Protein AF-A0A9D9DCT9-F1 (afdb_monomer_lite)

Organism: NCBI:txid2840788

Secondary structure (DSSP, 8-state):
---HHHHHHHHHHHHHTGGG-EEETTEEEETTEEEE--TTS--EEEETTEEPP--HHHHHHHHHHHHHHHHHHHHHHHHHHHHHHHHHHHHHHHTGGG--HHHHHHHHHHHHHHHHHHH-S-EEEE--HHHHHHHHHH-SSEEEEEETTEEEEEETTEEEEEE--SSS--EEEEE-SS-EEEEETTT-HHHHHHHHHHHHHHIIIIIHHHHHHHHHHHHTT-

pLDDT: mean 79.5, std 11.42, range [45.44, 94.81]

Radius of gyration: 26.87 Å; chains: 1; bounding box: 60×47×74 Å

Foldseek 3Di:
DDDPVVLLVVLVVLLVVLLVWDDDDQWIDGDQWIWHDDPPDDIWIDGVNHTDDDDPSSVVSVVSSVVSNVVSVVVVVVVVVVVVVVVCVLCVVPVCVPDDPLRSLLSVLLVLLVVLVVVAPDEAEDADPVVLVVDQQPDQHWYWYDDDPKIWIGGRQWIWIWDDDPPDWTWIWTDDPPDIHIGTCVVCVPSRVSSVVSVVVCCVPPVVVVVVVVVVVVVVVD

Sequence (222 aa):
MSNVADILQAIRYGYRDAANAIVRNDKIYINDLVITRKYGLPMELSFFDQPVKMTDDISAATDRLISRVDKIYASRMRTRARIQKFSDKITKNHHTDNMTDDEFTATMVLTRISDTLHSAKKVLLVHDVYLARTLRTTTNQVVILHVSDMYQIFVGNMMLGHIPNPESESGFVISGQHRRVVIKRDNNPNLFNRAQNLFCKIYTRHIIPEQNRVRNLIQNTR

Structure (mmCIF, N/CA/C/O backbone):
data_AF-A0A9D9DCT9-F1
#
_entry.id   AF-A0A9D9DCT9-F1
#
loop_
_atom_site.group_PDB
_atom_site.id
_atom_site.type_symbol
_atom_site.label_atom_id
_atom_site.label_alt_id
_atom_site.label_comp_id
_atom_site.label_asym_id
_atom_site.label_entity_id
_atom_site.label_seq_id
_atom_site.pdbx_PDB_ins_code
_atom_site.Cartn_x
_atom_site.Cartn_y
_atom_site.Cartn_z
_atom_site.occupancy
_atom_site.B_iso_or_equiv
_atom_site.auth_seq_id
_atom_site.auth_comp_id
_atom_site.auth_asym_id
_atom_site.auth_atom_id
_atom_site.pdbx_PDB_model_num
ATOM 1 N N . MET A 1 1 ? 35.653 -6.662 -33.667 1.00 53.19 1 MET A N 1
ATOM 2 C CA . MET A 1 1 ? 34.260 -7.013 -34.011 1.00 53.19 1 MET A CA 1
ATOM 3 C C . MET A 1 1 ? 33.802 -8.065 -33.020 1.00 53.19 1 MET A C 1
ATOM 5 O O . MET A 1 1 ? 34.445 -9.104 -32.952 1.00 53.19 1 MET A O 1
ATOM 9 N N . SER A 1 2 ? 32.777 -7.778 -32.219 1.00 65.25 2 SER A N 1
ATOM 10 C CA . SER A 1 2 ? 32.229 -8.724 -31.234 1.00 65.25 2 SER A CA 1
ATOM 11 C C . SER A 1 2 ? 31.500 -9.876 -31.935 1.00 65.25 2 SER A C 1
ATOM 13 O O . SER A 1 2 ? 30.836 -9.652 -32.950 1.00 65.25 2 SER A O 1
ATOM 15 N N . ASN A 1 3 ? 31.630 -11.103 -31.426 1.00 85.50 3 ASN A N 1
ATOM 16 C CA . ASN A 1 3 ? 30.998 -12.282 -32.019 1.00 85.50 3 ASN A CA 1
ATOM 17 C C . ASN A 1 3 ? 29.470 -12.232 -31.817 1.00 85.50 3 ASN A C 1
ATOM 19 O O . ASN A 1 3 ? 28.984 -11.810 -30.767 1.00 85.50 3 ASN A O 1
ATOM 23 N N . VAL A 1 4 ? 28.696 -12.697 -32.804 1.00 86.31 4 VAL A N 1
ATOM 24 C CA . VAL A 1 4 ? 27.225 -12.803 -32.725 1.00 86.31 4 VAL A CA 1
ATOM 25 C C . VAL A 1 4 ? 26.798 -13.627 -31.505 1.00 86.31 4 VAL A C 1
ATOM 27 O O . VAL A 1 4 ? 25.817 -13.286 -30.845 1.00 86.31 4 VAL A O 1
ATOM 30 N N . ALA A 1 5 ? 27.556 -14.674 -31.163 1.00 88.75 5 ALA A N 1
ATOM 31 C CA . ALA A 1 5 ? 27.306 -15.489 -29.976 1.00 88.75 5 ALA A CA 1
ATOM 32 C C . ALA A 1 5 ? 27.400 -14.676 -28.671 1.00 88.75 5 ALA A C 1
ATOM 34 O O . ALA A 1 5 ? 26.513 -14.790 -27.823 1.00 88.75 5 ALA A O 1
ATOM 35 N N . ASP A 1 6 ? 28.411 -13.811 -28.547 1.00 89.06 6 ASP A N 1
ATOM 36 C CA . ASP A 1 6 ? 28.633 -12.974 -27.361 1.00 89.06 6 ASP A CA 1
ATOM 37 C C . ASP A 1 6 ? 27.506 -11.950 -27.199 1.00 89.06 6 ASP A C 1
ATOM 39 O O . ASP A 1 6 ? 26.982 -11.752 -26.105 1.00 89.06 6 ASP A O 1
ATOM 43 N N . ILE A 1 7 ? 27.065 -11.353 -28.310 1.00 90.88 7 ILE A N 1
ATOM 44 C CA . ILE A 1 7 ? 25.950 -10.399 -28.332 1.00 90.88 7 ILE A CA 1
ATOM 45 C C . ILE A 1 7 ? 24.645 -11.090 -27.919 1.00 90.88 7 ILE A C 1
ATOM 47 O O . ILE A 1 7 ? 23.910 -10.586 -27.070 1.00 90.88 7 ILE A O 1
ATOM 51 N N . LEU A 1 8 ? 24.345 -12.267 -28.477 1.00 92.56 8 LEU A N 1
ATOM 52 C CA . LEU A 1 8 ? 23.152 -13.032 -28.101 1.00 92.56 8 LEU A CA 1
ATOM 53 C C . LEU A 1 8 ? 23.199 -13.470 -26.633 1.00 92.56 8 LEU A C 1
ATOM 55 O O . LEU A 1 8 ? 22.166 -13.481 -25.957 1.00 92.56 8 LEU A O 1
ATOM 59 N N . GLN A 1 9 ? 24.380 -13.810 -26.118 1.00 92.50 9 GLN A N 1
ATOM 60 C CA . GLN A 1 9 ? 24.575 -14.115 -24.707 1.00 92.50 9 GLN A CA 1
ATOM 61 C C . GLN A 1 9 ? 24.355 -12.876 -23.828 1.00 92.50 9 GLN A C 1
ATOM 63 O O . GLN A 1 9 ? 23.627 -12.968 -22.837 1.00 92.50 9 GLN A O 1
ATOM 68 N N . ALA A 1 10 ? 24.879 -11.712 -24.214 1.00 90.00 10 ALA A N 1
ATOM 69 C CA . ALA A 1 10 ? 24.638 -10.448 -23.523 1.00 90.00 10 ALA A CA 1
ATOM 70 C C . ALA A 1 10 ? 23.142 -10.091 -23.495 1.00 90.00 10 ALA A C 1
ATOM 72 O O . ALA A 1 10 ? 22.611 -9.759 -22.437 1.00 90.00 10 ALA A O 1
ATOM 73 N N . ILE A 1 11 ? 22.421 -10.260 -24.612 1.00 91.81 11 ILE A N 1
ATOM 74 C CA . ILE A 1 11 ? 20.962 -10.052 -24.674 1.00 91.81 11 ILE A CA 1
ATOM 75 C C . ILE A 1 11 ? 20.228 -11.024 -23.743 1.00 91.81 11 ILE A C 1
ATOM 77 O O . ILE A 1 11 ? 19.285 -10.631 -23.055 1.00 91.81 11 ILE A O 1
ATOM 81 N N . ARG A 1 12 ? 20.658 -12.291 -23.667 1.00 92.00 12 ARG A N 1
ATOM 82 C CA . ARG A 1 12 ? 20.082 -13.274 -22.731 1.00 92.00 12 ARG A CA 1
ATOM 83 C C . ARG A 1 12 ? 20.314 -12.886 -21.272 1.00 92.00 12 ARG A C 1
ATOM 85 O O . ARG A 1 12 ? 19.397 -13.052 -20.466 1.00 92.00 12 ARG A O 1
ATOM 92 N N . TYR A 1 13 ? 21.494 -12.373 -20.928 1.00 90.19 13 TYR A N 1
ATOM 93 C CA . TYR A 1 13 ? 21.759 -11.850 -19.587 1.00 90.19 13 TYR A CA 1
ATOM 94 C C . TYR A 1 13 ? 20.907 -10.615 -19.295 1.00 90.19 13 TYR A C 1
ATOM 96 O O . TYR A 1 13 ? 20.189 -10.606 -18.297 1.00 90.19 13 TYR A O 1
ATOM 104 N N . GLY A 1 14 ? 20.849 -9.656 -20.222 1.00 88.00 14 GLY A N 1
ATOM 105 C CA . GLY A 1 14 ? 19.937 -8.517 -20.127 1.00 88.00 14 GLY A CA 1
ATOM 106 C C . GLY A 1 14 ? 18.477 -8.951 -19.951 1.00 88.00 14 GLY A C 1
ATOM 107 O O . GLY A 1 14 ? 17.742 -8.398 -19.146 1.00 88.00 14 GLY A O 1
ATOM 108 N N . TYR A 1 15 ? 18.026 -10.020 -20.607 1.00 90.50 15 TYR A N 1
ATOM 109 C CA . TYR A 1 15 ? 16.661 -10.523 -20.422 1.00 90.50 15 TYR A CA 1
ATOM 110 C C . TYR A 1 15 ? 16.381 -10.986 -18.984 1.00 90.50 15 TYR A C 1
ATOM 112 O O . TYR A 1 15 ? 15.284 -10.759 -18.458 1.00 90.50 15 TYR A O 1
ATOM 120 N N . ARG A 1 16 ? 17.364 -11.612 -18.329 1.00 87.12 16 ARG A N 1
ATOM 121 C CA . ARG A 1 16 ? 17.268 -12.004 -16.914 1.00 87.12 16 ARG A CA 1
ATOM 122 C C . ARG A 1 16 ? 17.263 -10.774 -16.006 1.00 87.12 16 ARG A C 1
ATOM 124 O O . ARG A 1 16 ? 16.410 -10.693 -15.123 1.00 87.12 16 ARG A O 1
ATOM 131 N N . ASP A 1 17 ? 18.094 -9.788 -16.325 1.00 86.69 17 ASP A N 1
ATOM 132 C CA . ASP A 1 17 ? 18.263 -8.551 -15.557 1.00 86.69 17 ASP A CA 1
ATOM 133 C C . ASP A 1 17 ? 17.327 -7.416 -15.986 1.00 86.69 17 ASP A C 1
ATOM 135 O O . ASP A 1 17 ? 17.496 -6.277 -15.561 1.00 86.69 17 ASP A O 1
ATOM 139 N N . ALA A 1 18 ? 16.293 -7.698 -16.786 1.00 86.44 18 ALA A N 1
ATOM 140 C CA . ALA A 1 18 ? 15.371 -6.691 -17.325 1.00 86.44 18 ALA A CA 1
ATOM 141 C C . ALA A 1 18 ? 14.701 -5.823 -16.242 1.00 86.44 18 ALA A C 1
ATOM 143 O O . ALA A 1 18 ? 14.239 -4.717 -16.518 1.00 86.44 18 ALA A O 1
ATOM 144 N N . ALA A 1 19 ? 14.659 -6.304 -14.996 1.00 76.38 19 ALA A N 1
ATOM 145 C CA . ALA A 1 19 ?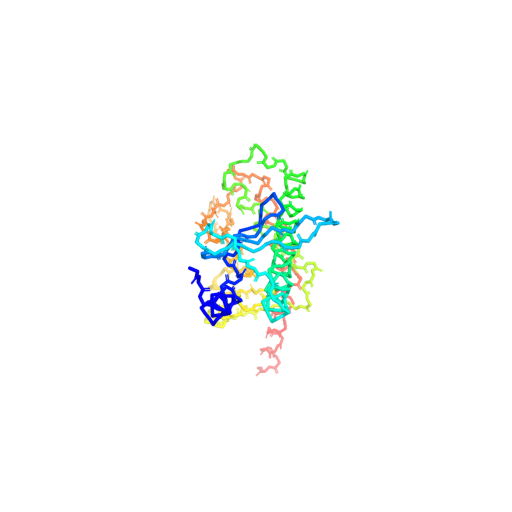 14.226 -5.516 -13.852 1.00 76.38 19 ALA A CA 1
ATOM 146 C C . ALA A 1 19 ? 15.167 -4.335 -13.550 1.00 76.38 19 ALA A C 1
ATOM 148 O O . ALA A 1 19 ? 14.705 -3.293 -13.106 1.00 76.38 19 ALA A O 1
ATOM 149 N N . ASN A 1 20 ? 16.460 -4.433 -13.814 1.00 81.81 20 ASN A N 1
ATOM 150 C CA . ASN A 1 20 ? 17.425 -3.367 -13.543 1.00 81.81 20 ASN A CA 1
ATOM 151 C C . ASN A 1 20 ? 17.590 -2.397 -14.721 1.00 81.81 20 ASN A C 1
ATOM 153 O O . ASN A 1 20 ? 18.365 -1.451 -14.626 1.00 81.81 20 ASN A O 1
ATOM 157 N N . ALA A 1 21 ? 16.834 -2.595 -15.807 1.00 85.94 21 ALA A N 1
ATOM 158 C CA . ALA A 1 21 ? 16.866 -1.717 -16.967 1.00 85.94 21 ALA A CA 1
ATOM 159 C C . ALA A 1 21 ? 16.489 -0.272 -16.605 1.00 85.94 21 ALA A C 1
ATOM 161 O O . ALA A 1 21 ? 15.489 -0.021 -15.917 1.00 85.94 21 ALA A O 1
ATOM 162 N N . ILE A 1 22 ? 17.252 0.679 -17.140 1.00 85.50 22 ILE A N 1
ATOM 163 C CA . ILE A 1 22 ? 16.968 2.111 -17.061 1.00 85.50 22 ILE A CA 1
ATOM 164 C C . ILE A 1 22 ? 16.402 2.545 -18.413 1.00 85.50 22 ILE A C 1
ATOM 166 O O . ILE A 1 22 ? 17.063 2.412 -19.438 1.00 85.50 22 ILE A O 1
ATOM 170 N N . VAL A 1 23 ? 15.181 3.080 -18.418 1.00 85.81 23 VAL A N 1
ATOM 171 C CA . VAL A 1 23 ? 14.530 3.614 -19.625 1.00 85.81 23 VAL A CA 1
ATOM 172 C C . VAL A 1 23 ? 14.555 5.137 -19.562 1.00 85.81 23 VAL A C 1
ATOM 174 O O . VAL A 1 23 ? 13.984 5.725 -18.639 1.00 85.81 23 VAL A O 1
ATOM 177 N N . ARG A 1 24 ? 15.229 5.781 -20.519 1.00 85.50 24 ARG A N 1
ATOM 178 C CA . ARG A 1 24 ? 15.380 7.243 -20.576 1.00 85.50 24 ARG A CA 1
ATOM 179 C C 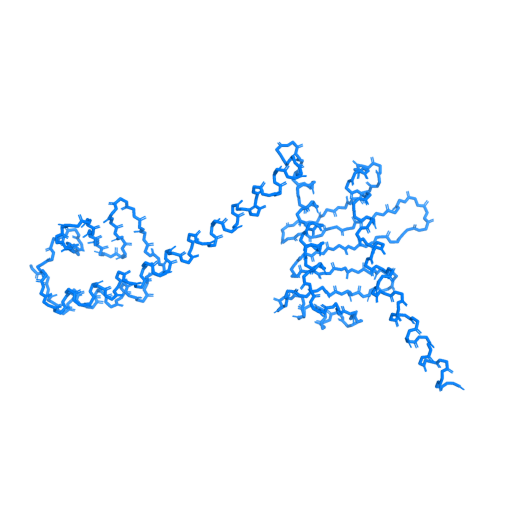. ARG A 1 24 ? 15.594 7.708 -22.014 1.00 85.50 24 ARG A C 1
ATOM 181 O O . ARG A 1 24 ? 16.445 7.157 -22.696 1.00 85.50 24 ARG A O 1
ATOM 188 N N . ASN A 1 25 ? 14.896 8.767 -22.432 1.00 85.38 25 ASN A N 1
ATOM 189 C CA . ASN A 1 25 ? 15.101 9.443 -23.723 1.00 85.38 25 ASN A CA 1
ATOM 190 C C . ASN A 1 25 ? 15.159 8.467 -24.919 1.00 85.38 25 ASN A C 1
ATOM 192 O O . ASN A 1 25 ? 16.143 8.455 -25.657 1.00 85.38 25 ASN A O 1
ATOM 196 N N . ASP A 1 26 ? 14.141 7.612 -25.057 1.00 86.25 26 ASP A N 1
ATOM 197 C CA . ASP A 1 26 ? 14.029 6.585 -26.112 1.00 86.25 26 ASP A CA 1
ATOM 198 C C . ASP A 1 26 ? 15.150 5.532 -26.129 1.00 86.25 26 ASP A C 1
ATOM 200 O O . ASP A 1 26 ? 15.349 4.821 -27.120 1.00 86.25 26 ASP A O 1
ATOM 204 N N . LYS A 1 27 ? 15.878 5.409 -25.015 1.00 91.25 27 LYS A N 1
ATOM 205 C CA . LYS A 1 27 ? 16.934 4.420 -24.818 1.00 91.25 27 LYS A CA 1
ATOM 206 C C . LYS A 1 27 ? 16.636 3.511 -23.637 1.00 91.25 27 LYS A C 1
ATOM 208 O O . LYS A 1 27 ? 16.116 3.947 -22.606 1.00 91.25 27 LYS A O 1
ATOM 213 N N . ILE A 1 28 ? 17.009 2.249 -23.793 1.00 91.06 28 ILE A N 1
ATOM 214 C CA . ILE A 1 28 ? 17.018 1.240 -22.742 1.00 91.06 28 ILE A CA 1
ATOM 215 C C . ILE A 1 28 ? 18.472 0.902 -22.453 1.00 91.06 28 ILE A C 1
ATOM 217 O O . ILE A 1 28 ? 19.183 0.412 -23.326 1.00 91.06 28 ILE A O 1
ATOM 221 N N . TYR A 1 29 ? 18.891 1.154 -21.221 1.00 92.75 29 TYR A N 1
ATOM 222 C CA . TYR A 1 29 ? 20.207 0.800 -20.715 1.00 92.75 29 TYR A CA 1
ATOM 223 C C . TYR A 1 29 ? 20.069 -0.438 -19.846 1.00 92.75 29 TYR A C 1
ATOM 225 O O . TYR A 1 29 ? 19.279 -0.443 -18.893 1.00 92.75 29 TYR A O 1
ATOM 233 N N . ILE A 1 30 ? 20.815 -1.484 -20.175 1.00 90.56 30 ILE A N 1
ATOM 234 C CA . ILE A 1 30 ? 20.829 -2.710 -19.394 1.00 90.56 30 ILE A CA 1
ATOM 235 C C . ILE A 1 30 ? 22.177 -3.406 -19.495 1.00 90.56 30 ILE A C 1
ATOM 237 O O . ILE A 1 30 ? 22.557 -3.887 -20.559 1.00 90.56 30 ILE A O 1
ATOM 241 N N . ASN A 1 31 ? 22.871 -3.496 -18.361 1.00 88.56 31 ASN A N 1
ATOM 242 C CA . ASN A 1 31 ? 24.250 -3.974 -18.303 1.00 88.56 31 ASN A CA 1
ATOM 243 C C . ASN A 1 31 ? 25.087 -3.218 -19.357 1.00 88.56 31 ASN A C 1
ATOM 245 O O . ASN A 1 31 ? 25.023 -1.990 -19.412 1.00 88.56 31 ASN A O 1
ATOM 249 N N . ASP A 1 32 ? 25.784 -3.939 -20.232 1.00 88.75 32 ASP A N 1
ATOM 250 C CA . ASP A 1 32 ? 26.618 -3.365 -21.295 1.00 88.75 32 ASP A CA 1
ATOM 251 C C . ASP A 1 32 ? 25.846 -3.064 -22.594 1.00 88.75 32 ASP A C 1
ATOM 253 O O . ASP A 1 32 ? 26.452 -2.733 -23.616 1.00 88.75 32 ASP A O 1
ATOM 257 N N . LEU A 1 33 ? 24.516 -3.219 -22.588 1.00 92.00 33 LEU A N 1
ATOM 258 C CA . LEU A 1 33 ? 23.654 -2.988 -23.744 1.00 92.00 33 LEU A CA 1
ATOM 259 C C . LEU A 1 33 ? 22.979 -1.621 -23.665 1.00 92.00 33 LEU A C 1
ATOM 261 O O . LEU A 1 33 ? 22.374 -1.250 -22.654 1.00 92.00 33 LEU A O 1
ATOM 265 N N . VAL A 1 34 ? 22.989 -0.924 -24.797 1.00 94.81 34 VAL A N 1
ATOM 266 C CA . VAL A 1 34 ? 22.172 0.266 -25.025 1.00 94.81 34 VAL A CA 1
ATOM 267 C C . VAL A 1 34 ? 21.300 0.015 -26.241 1.00 94.81 34 VAL A C 1
ATOM 269 O O . VAL A 1 34 ? 21.800 -0.183 -27.343 1.00 94.81 34 VAL A O 1
ATOM 272 N N . ILE A 1 35 ? 19.987 0.024 -26.043 1.00 93.75 35 ILE A N 1
ATOM 273 C CA . ILE A 1 35 ? 19.012 -0.172 -27.113 1.00 93.75 35 ILE A CA 1
ATOM 274 C C . ILE A 1 35 ? 18.336 1.165 -27.371 1.00 93.75 35 ILE A C 1
ATOM 276 O O . ILE A 1 35 ? 17.682 1.702 -26.477 1.00 93.75 35 ILE A O 1
ATOM 280 N N . THR A 1 36 ? 18.472 1.701 -28.579 1.00 91.62 36 THR A N 1
ATOM 281 C CA . THR A 1 36 ? 17.771 2.918 -28.997 1.00 91.62 36 THR A CA 1
ATOM 282 C C . THR A 1 36 ? 16.554 2.527 -29.821 1.00 91.62 36 THR A C 1
ATOM 284 O O . THR A 1 36 ? 16.665 1.842 -30.838 1.00 91.62 36 THR A O 1
ATOM 287 N N . ARG A 1 37 ? 15.376 2.978 -29.384 1.00 78.75 37 ARG A N 1
ATOM 288 C CA . ARG A 1 37 ? 14.102 2.715 -30.053 1.00 78.75 37 ARG A CA 1
ATOM 289 C C . ARG A 1 37 ? 13.375 4.032 -30.269 1.00 78.75 37 ARG A C 1
ATOM 291 O O . ARG A 1 37 ? 12.581 4.458 -29.437 1.00 78.75 37 ARG A O 1
ATOM 298 N N . LYS A 1 38 ? 13.637 4.667 -31.408 1.00 77.06 38 LYS A N 1
ATOM 299 C CA . LYS A 1 38 ? 12.889 5.850 -31.837 1.00 77.06 38 LYS A CA 1
ATOM 300 C C . LYS A 1 38 ? 11.696 5.427 -32.683 1.00 77.06 38 LYS A C 1
ATOM 302 O O . LYS A 1 38 ? 11.816 4.581 -33.566 1.00 77.06 38 LYS A O 1
ATOM 307 N N . TYR A 1 39 ? 10.536 6.013 -32.408 1.00 73.12 39 TYR A N 1
ATOM 308 C CA . TYR A 1 39 ? 9.323 5.722 -33.166 1.00 73.12 39 TYR A CA 1
ATOM 309 C C . TYR A 1 39 ? 9.519 6.086 -34.646 1.00 73.12 39 TYR A C 1
ATOM 311 O O . TYR A 1 39 ? 9.939 7.198 -34.958 1.00 73.12 39 TYR A O 1
ATOM 319 N N . GLY A 1 40 ? 9.241 5.141 -35.549 1.00 70.44 40 GLY A N 1
ATOM 320 C CA . GLY A 1 40 ? 9.426 5.325 -36.993 1.00 70.44 40 GLY A CA 1
ATOM 321 C C . GLY A 1 40 ? 10.867 5.188 -37.501 1.00 70.44 40 GLY A C 1
ATOM 322 O O . GLY A 1 40 ? 11.090 5.382 -38.692 1.00 70.44 40 GLY A O 1
ATOM 323 N N . LEU A 1 41 ? 11.833 4.837 -36.644 1.00 78.88 41 LEU A N 1
ATOM 324 C CA . LEU A 1 41 ? 13.217 4.562 -37.041 1.00 78.88 41 LEU A CA 1
ATOM 325 C C . LEU A 1 41 ? 13.601 3.100 -36.763 1.00 78.88 41 LEU A C 1
ATOM 327 O O . LEU A 1 41 ? 13.004 2.467 -35.885 1.00 78.88 41 LEU A O 1
ATOM 331 N N . PRO A 1 42 ? 14.596 2.555 -37.490 1.00 80.69 42 PRO A N 1
ATOM 332 C CA . PRO A 1 42 ? 15.151 1.243 -37.193 1.00 80.69 42 PRO A CA 1
ATOM 333 C C . PRO A 1 42 ? 15.673 1.180 -35.757 1.00 80.69 42 PRO A C 1
ATOM 335 O O . PRO A 1 42 ? 16.219 2.148 -35.228 1.00 80.69 42 PRO A O 1
ATOM 338 N N . MET A 1 43 ? 15.500 0.022 -35.129 1.00 88.62 43 MET A N 1
ATOM 339 C CA . MET A 1 43 ? 16.077 -0.255 -33.822 1.00 88.62 43 MET A CA 1
ATOM 340 C C . MET A 1 43 ? 17.601 -0.322 -33.925 1.00 88.62 43 MET A C 1
ATOM 342 O O . MET A 1 43 ? 18.138 -1.005 -34.795 1.00 88.62 43 MET A O 1
ATOM 346 N N . GLU A 1 44 ? 18.284 0.335 -32.992 1.00 91.50 44 GLU A N 1
ATOM 347 C CA . GLU A 1 44 ? 19.740 0.296 -32.881 1.00 91.50 44 GLU A CA 1
ATOM 348 C C . GLU A 1 44 ? 20.136 -0.366 -31.562 1.00 91.50 44 GLU A C 1
ATOM 350 O O . GLU A 1 44 ? 19.565 -0.073 -30.507 1.00 91.50 44 GLU A O 1
ATOM 355 N N . LEU A 1 45 ? 21.133 -1.245 -31.622 1.00 93.12 45 LEU A N 1
ATOM 356 C CA . LEU A 1 45 ? 21.733 -1.888 -30.462 1.00 93.12 45 LEU A CA 1
ATOM 357 C C . LEU A 1 45 ? 23.213 -1.515 -30.396 1.00 93.12 45 LEU A C 1
ATOM 359 O O . LEU A 1 45 ? 23.926 -1.649 -31.388 1.00 93.12 45 LEU A O 1
ATOM 363 N N . SER A 1 46 ? 23.677 -1.125 -29.216 1.00 93.44 46 SER A N 1
ATOM 364 C CA . SER A 1 46 ? 25.097 -1.002 -28.899 1.00 93.44 46 SER A CA 1
ATOM 365 C C . SER A 1 46 ? 25.475 -1.965 -27.779 1.00 93.44 46 SER A C 1
ATOM 367 O O . SER A 1 46 ? 24.697 -2.168 -26.847 1.00 93.44 46 SER A O 1
ATOM 369 N N . PHE A 1 47 ? 26.675 -2.534 -27.865 1.00 92.25 47 PHE A N 1
ATOM 370 C CA . PHE A 1 47 ? 27.282 -3.389 -26.844 1.00 92.25 47 PHE A CA 1
ATOM 371 C C . PHE A 1 47 ? 28.674 -2.845 -26.517 1.00 92.25 47 PHE A C 1
ATOM 373 O O . PHE A 1 47 ? 29.487 -2.697 -27.429 1.00 92.25 47 PHE A O 1
ATOM 380 N N . PHE A 1 48 ? 28.929 -2.497 -25.250 1.00 88.56 48 PHE A N 1
ATOM 381 C CA . PHE A 1 48 ? 30.127 -1.741 -24.841 1.00 88.56 48 PHE A CA 1
ATOM 382 C C . PHE A 1 48 ? 30.354 -0.485 -25.701 1.00 88.56 48 PHE A C 1
ATOM 384 O O . PHE A 1 48 ? 31.432 -0.274 -26.254 1.00 88.56 48 PHE A O 1
ATOM 391 N N . ASP A 1 49 ? 29.292 0.305 -25.886 1.00 85.88 49 ASP A N 1
ATOM 392 C CA . ASP A 1 49 ? 29.262 1.525 -26.710 1.00 85.88 49 ASP A CA 1
ATOM 393 C C . ASP A 1 49 ? 29.600 1.340 -28.203 1.00 85.88 49 ASP A C 1
ATOM 395 O O . ASP A 1 49 ? 29.612 2.311 -28.961 1.00 85.88 49 ASP A O 1
ATOM 399 N N . GLN A 1 50 ? 29.790 0.103 -28.674 1.00 88.94 50 GLN A N 1
ATOM 400 C CA . GLN A 1 50 ? 29.994 -0.190 -30.090 1.00 88.94 50 GLN A CA 1
ATOM 401 C C . GLN A 1 50 ? 28.675 -0.574 -30.764 1.00 88.94 50 GLN A C 1
ATOM 403 O O . GLN A 1 50 ? 27.953 -1.424 -30.234 1.00 88.94 50 GLN A O 1
ATOM 408 N N . PRO A 1 51 ? 28.351 0.003 -31.937 1.00 91.25 51 PRO A N 1
ATOM 409 C CA . PRO A 1 51 ? 27.144 -0.356 -32.664 1.00 91.25 51 PRO A CA 1
ATOM 410 C C . PRO A 1 51 ? 27.207 -1.816 -33.118 1.00 91.25 51 PRO A C 1
ATOM 412 O O . PRO A 1 51 ? 28.208 -2.289 -33.662 1.00 91.25 51 PRO A O 1
ATOM 415 N N . VAL A 1 52 ? 26.107 -2.527 -32.914 1.00 91.75 52 VAL A N 1
ATOM 416 C CA . VAL A 1 52 ? 25.934 -3.918 -33.315 1.00 91.75 52 VAL A CA 1
ATOM 417 C C . VAL A 1 52 ? 25.197 -3.968 -34.647 1.00 91.75 52 VAL A C 1
ATOM 419 O O . VAL A 1 52 ? 24.142 -3.358 -34.822 1.00 91.75 52 VAL A O 1
ATOM 422 N N . LYS A 1 53 ? 25.723 -4.748 -35.596 1.00 90.25 53 LYS A N 1
ATOM 423 C CA . LYS A 1 53 ? 24.999 -5.050 -36.833 1.00 90.25 53 LYS A CA 1
ATOM 424 C C . LYS A 1 53 ? 23.797 -5.939 -36.508 1.00 90.25 53 LYS A C 1
ATOM 426 O O . LYS A 1 53 ? 23.963 -7.067 -36.047 1.00 90.25 53 LYS A O 1
ATOM 431 N N . MET A 1 54 ? 22.601 -5.435 -36.787 1.00 89.75 54 MET A N 1
ATOM 432 C CA . MET A 1 54 ? 21.349 -6.149 -36.549 1.00 89.75 54 MET A CA 1
ATOM 433 C C . MET A 1 54 ? 21.178 -7.279 -37.571 1.00 89.75 54 MET A C 1
ATOM 435 O O . MET A 1 54 ? 20.975 -7.031 -38.757 1.00 89.75 54 MET A O 1
ATOM 439 N N . THR A 1 55 ? 21.292 -8.524 -37.112 1.00 91.88 55 THR A N 1
ATOM 440 C CA . THR A 1 55 ? 20.847 -9.723 -37.842 1.00 91.88 55 THR A CA 1
ATOM 441 C C . THR A 1 55 ? 19.432 -10.101 -37.403 1.00 91.88 55 THR A C 1
ATOM 443 O O . THR A 1 55 ? 18.947 -9.587 -36.391 1.00 91.88 55 THR A O 1
ATOM 446 N N . ASP A 1 56 ? 18.770 -11.015 -38.114 1.00 90.44 56 ASP A N 1
ATOM 447 C CA . ASP A 1 56 ? 17.414 -11.465 -37.759 1.00 90.44 56 ASP A CA 1
ATOM 448 C C . ASP A 1 56 ? 17.354 -12.048 -36.337 1.00 90.44 56 ASP A C 1
ATOM 450 O O . ASP A 1 56 ? 16.475 -11.695 -35.547 1.00 90.44 56 ASP A O 1
ATOM 454 N N . ASP A 1 57 ? 18.349 -12.857 -35.959 1.00 91.00 57 ASP A N 1
ATOM 455 C CA . ASP A 1 57 ? 18.439 -13.458 -34.623 1.00 91.00 57 ASP A CA 1
ATOM 456 C C . ASP A 1 57 ? 18.629 -12.414 -33.518 1.00 91.00 57 ASP A C 1
ATOM 458 O O . ASP A 1 57 ? 17.967 -12.469 -32.475 1.00 91.00 57 ASP A O 1
ATOM 462 N N . ILE A 1 58 ? 19.526 -11.445 -33.742 1.00 91.12 58 ILE A N 1
ATOM 463 C CA . ILE A 1 58 ? 19.788 -10.355 -32.794 1.00 91.12 58 ILE A CA 1
ATOM 464 C C . ILE A 1 58 ? 18.541 -9.481 -32.664 1.00 91.12 58 ILE A C 1
ATOM 466 O O . ILE A 1 58 ? 18.157 -9.134 -31.546 1.00 91.12 58 ILE A O 1
ATOM 470 N N . SER A 1 59 ? 17.867 -9.182 -33.774 1.00 90.19 59 SER A N 1
ATOM 471 C CA . SER A 1 59 ? 16.634 -8.391 -33.792 1.00 90.19 59 SER A CA 1
ATOM 472 C C . SER A 1 59 ? 15.531 -9.081 -32.990 1.00 90.19 59 SER A C 1
ATOM 474 O O . SER A 1 59 ? 15.019 -8.508 -32.029 1.00 90.19 59 SER A O 1
ATOM 476 N N . ALA A 1 60 ? 15.258 -10.358 -33.270 1.00 91.12 60 ALA A N 1
ATOM 477 C CA . ALA A 1 60 ? 14.227 -11.128 -32.576 1.00 91.12 60 ALA A CA 1
ATOM 478 C C . ALA A 1 60 ? 14.524 -11.343 -31.078 1.00 91.12 60 ALA A C 1
ATOM 480 O O . ALA A 1 60 ? 13.606 -11.472 -30.258 1.00 91.12 60 ALA A O 1
ATOM 481 N N . ALA A 1 61 ? 15.798 -11.441 -30.690 1.00 91.94 61 ALA A N 1
ATOM 482 C CA . ALA A 1 61 ? 16.196 -11.511 -29.286 1.00 91.94 61 ALA A CA 1
ATOM 483 C C . ALA A 1 61 ? 16.037 -10.149 -28.583 1.00 91.94 61 ALA A C 1
ATOM 485 O O . ALA A 1 61 ? 15.527 -10.091 -27.460 1.00 91.94 61 ALA A O 1
ATOM 486 N N . THR A 1 62 ? 16.413 -9.063 -29.260 1.00 91.31 62 THR A N 1
ATOM 487 C CA . THR A 1 62 ? 16.310 -7.689 -28.749 1.00 91.31 62 THR A CA 1
ATOM 488 C C . THR A 1 62 ? 14.850 -7.270 -28.576 1.00 91.31 62 THR A C 1
ATOM 490 O O . THR A 1 62 ? 14.492 -6.755 -27.520 1.00 91.31 62 THR A O 1
ATOM 493 N N . ASP A 1 63 ? 13.964 -7.602 -29.518 1.00 91.44 63 ASP A N 1
ATOM 494 C CA . ASP A 1 63 ? 12.523 -7.335 -29.401 1.00 91.44 63 ASP A CA 1
ATOM 495 C C . ASP A 1 63 ? 11.897 -8.023 -28.182 1.00 91.44 63 ASP A C 1
ATOM 497 O O . ASP A 1 63 ? 11.091 -7.436 -27.450 1.00 91.44 63 ASP A O 1
ATOM 501 N N . ARG A 1 64 ? 12.296 -9.271 -27.907 1.00 91.44 64 ARG A N 1
ATOM 502 C CA . ARG A 1 64 ? 11.850 -10.002 -26.711 1.00 91.44 64 ARG A CA 1
ATOM 503 C C . ARG A 1 64 ? 12.322 -9.327 -25.425 1.00 91.44 64 ARG A C 1
ATOM 505 O O . ARG A 1 64 ? 11.551 -9.258 -24.462 1.00 91.44 64 ARG A O 1
ATOM 512 N N . LEU A 1 65 ? 13.558 -8.830 -25.406 1.00 92.50 65 LEU A N 1
ATOM 513 C CA . LEU A 1 65 ? 14.106 -8.055 -24.294 1.00 92.50 65 LEU A CA 1
ATOM 514 C C . LEU A 1 65 ? 13.328 -6.749 -24.088 1.00 92.50 65 LEU A C 1
ATOM 516 O O . LEU A 1 65 ? 12.840 -6.519 -22.980 1.00 92.50 65 LEU A O 1
ATOM 520 N N . ILE A 1 66 ? 13.119 -5.961 -25.145 1.00 91.06 66 ILE A N 1
ATOM 521 C CA . ILE A 1 66 ? 12.324 -4.723 -25.105 1.00 91.06 66 ILE A CA 1
ATOM 522 C C . ILE A 1 66 ? 10.927 -5.002 -24.556 1.00 91.06 66 ILE A C 1
ATOM 524 O O . ILE A 1 66 ? 10.506 -4.367 -23.595 1.00 91.06 66 ILE A O 1
ATOM 528 N N . SER A 1 67 ? 10.224 -6.002 -25.096 1.00 89.75 67 SER A N 1
ATOM 529 C CA . SER A 1 67 ? 8.866 -6.349 -24.660 1.00 89.75 67 SER A CA 1
ATOM 530 C C . SER A 1 67 ? 8.793 -6.657 -23.160 1.00 89.75 67 SER A C 1
ATOM 532 O O . SER A 1 67 ? 7.836 -6.284 -22.472 1.00 89.75 67 SER A O 1
ATOM 534 N N . ARG A 1 68 ? 9.812 -7.332 -22.616 1.00 90.62 68 ARG A N 1
ATOM 535 C CA . ARG A 1 68 ? 9.903 -7.614 -21.180 1.00 90.62 68 ARG A CA 1
ATOM 536 C C . ARG A 1 68 ? 10.171 -6.348 -20.369 1.00 90.62 68 ARG A C 1
ATOM 538 O O . ARG A 1 68 ? 9.489 -6.142 -19.363 1.00 90.62 68 ARG A O 1
ATOM 545 N N . VAL A 1 69 ? 11.123 -5.518 -20.795 1.00 87.25 69 VAL A N 1
ATOM 546 C CA . VAL A 1 69 ? 11.432 -4.237 -20.142 1.00 87.25 69 VAL A CA 1
ATOM 547 C C . VAL A 1 69 ? 10.197 -3.337 -20.127 1.00 87.25 69 VAL A C 1
ATOM 549 O O . VAL A 1 69 ? 9.833 -2.843 -19.062 1.00 87.25 69 VAL A O 1
ATOM 552 N N . ASP A 1 70 ? 9.478 -3.223 -21.244 1.00 85.31 70 ASP A N 1
ATOM 553 C CA . ASP A 1 70 ? 8.249 -2.434 -21.367 1.00 85.31 70 ASP A CA 1
ATOM 554 C C . ASP A 1 70 ? 7.169 -2.911 -20.386 1.00 85.31 70 ASP A C 1
ATOM 556 O O . ASP A 1 70 ? 6.544 -2.103 -19.696 1.00 85.31 70 ASP A O 1
ATOM 560 N N . LYS A 1 71 ? 6.965 -4.229 -20.249 1.00 83.44 71 LYS A N 1
ATOM 561 C CA . LYS A 1 71 ? 6.010 -4.789 -19.275 1.00 83.44 71 LYS A CA 1
ATOM 562 C C . LYS A 1 71 ? 6.383 -4.434 -17.835 1.00 83.44 71 LYS A C 1
ATOM 564 O O . LYS A 1 71 ? 5.509 -4.044 -17.053 1.00 83.44 71 LYS A O 1
ATOM 569 N N . ILE A 1 72 ? 7.662 -4.557 -17.477 1.00 79.25 72 ILE A N 1
ATOM 570 C CA . ILE A 1 72 ? 8.166 -4.220 -16.138 1.00 79.25 72 ILE A CA 1
ATOM 571 C C . ILE A 1 72 ? 8.026 -2.717 -15.886 1.00 79.25 72 ILE A C 1
ATOM 573 O O . ILE A 1 72 ? 7.499 -2.308 -14.849 1.00 79.25 72 ILE A O 1
ATOM 577 N N . TYR A 1 73 ? 8.439 -1.894 -16.846 1.00 80.06 73 TYR A N 1
ATOM 578 C CA . TYR A 1 73 ? 8.358 -0.443 -16.770 1.00 80.06 73 TYR A CA 1
ATOM 579 C C . TYR A 1 73 ? 6.906 0.032 -16.643 1.00 80.06 73 TYR A C 1
ATOM 581 O O . TYR A 1 73 ? 6.581 0.790 -15.730 1.00 80.06 73 TYR A O 1
ATOM 589 N N . ALA A 1 74 ? 5.989 -0.495 -17.457 1.00 74.06 74 ALA A N 1
ATOM 590 C CA . ALA A 1 74 ? 4.563 -0.195 -17.361 1.00 74.06 74 ALA A CA 1
ATOM 591 C C . ALA A 1 74 ? 3.962 -0.612 -16.005 1.00 74.06 74 ALA A C 1
ATOM 593 O O . ALA A 1 74 ? 3.085 0.077 -15.480 1.00 74.06 74 ALA A O 1
ATOM 594 N N . SER A 1 75 ? 4.416 -1.725 -15.417 1.00 70.44 75 SER A N 1
ATOM 595 C CA . SER A 1 75 ? 4.012 -2.155 -14.070 1.00 70.44 75 SER A CA 1
ATOM 596 C C . SER A 1 75 ? 4.517 -1.194 -12.982 1.00 70.44 75 SER A C 1
ATOM 598 O O . SER A 1 75 ? 3.760 -0.795 -12.089 1.00 70.44 75 SER A O 1
ATOM 600 N N . ARG A 1 76 ? 5.771 -0.738 -13.096 1.00 70.19 76 ARG A N 1
ATOM 601 C CA . ARG A 1 76 ? 6.369 0.270 -12.206 1.00 70.19 76 ARG A CA 1
ATOM 602 C C . ARG A 1 76 ? 5.658 1.608 -12.302 1.00 70.19 76 ARG A C 1
ATOM 604 O O . ARG A 1 76 ? 5.299 2.162 -11.270 1.00 70.19 76 ARG A O 1
ATOM 611 N N . MET A 1 77 ? 5.385 2.091 -13.512 1.00 67.50 77 MET A N 1
ATOM 612 C CA . MET A 1 77 ? 4.654 3.341 -13.729 1.00 67.50 77 MET A CA 1
ATOM 613 C C . MET A 1 77 ? 3.236 3.264 -13.165 1.00 67.50 77 MET A C 1
ATOM 615 O O . MET A 1 77 ? 2.800 4.190 -12.488 1.00 67.50 77 MET A O 1
ATOM 619 N N . ARG A 1 78 ? 2.537 2.132 -13.331 1.00 65.19 78 ARG A N 1
ATOM 620 C CA . ARG A 1 78 ? 1.231 1.905 -12.689 1.00 65.19 78 ARG A CA 1
ATOM 621 C C . ARG A 1 78 ? 1.320 1.910 -11.165 1.00 65.19 78 ARG A C 1
ATOM 623 O O . ARG A 1 78 ? 0.459 2.488 -10.508 1.00 65.19 78 ARG A O 1
ATOM 630 N N . THR A 1 79 ? 2.348 1.287 -10.598 1.00 58.50 79 THR A N 1
ATOM 631 C CA . THR A 1 79 ? 2.582 1.281 -9.147 1.00 58.50 79 THR A CA 1
ATOM 632 C C . THR A 1 79 ? 2.886 2.686 -8.635 1.00 58.50 79 THR A C 1
ATOM 634 O O . THR A 1 79 ? 2.261 3.130 -7.677 1.00 58.50 79 THR A O 1
ATOM 637 N N . ARG A 1 80 ? 3.757 3.427 -9.326 1.00 57.81 80 ARG A N 1
ATOM 638 C CA . ARG A 1 80 ? 4.093 4.818 -9.010 1.00 57.81 80 ARG A CA 1
ATOM 639 C C . ARG A 1 80 ? 2.874 5.727 -9.110 1.00 57.81 80 ARG A C 1
ATOM 641 O O . ARG A 1 80 ? 2.626 6.484 -8.186 1.00 57.81 80 ARG A O 1
ATOM 648 N N . ALA A 1 81 ? 2.067 5.600 -10.161 1.00 57.81 81 ALA A N 1
ATOM 649 C CA . ALA A 1 81 ? 0.824 6.352 -10.311 1.00 57.81 81 ALA A CA 1
ATOM 650 C C . ALA A 1 81 ? -0.188 6.028 -9.200 1.00 57.81 81 ALA A C 1
ATOM 652 O O . ALA A 1 81 ? -0.891 6.917 -8.733 1.00 57.81 81 ALA A O 1
ATOM 653 N N . ARG A 1 82 ? -0.255 4.773 -8.733 1.00 54.66 82 ARG A N 1
ATOM 654 C CA . ARG A 1 82 ? -1.089 4.394 -7.580 1.00 54.66 82 ARG A CA 1
ATOM 655 C C . ARG A 1 82 ? -0.578 4.999 -6.276 1.00 54.66 82 ARG A C 1
ATOM 657 O O . ARG A 1 82 ? -1.393 5.504 -5.513 1.00 54.66 82 ARG A O 1
ATOM 664 N N . ILE A 1 83 ? 0.734 4.960 -6.037 1.00 53.25 83 ILE A N 1
ATOM 665 C CA . ILE A 1 83 ? 1.363 5.579 -4.863 1.00 53.25 83 ILE A CA 1
ATOM 666 C C . ILE A 1 83 ? 1.140 7.091 -4.893 1.00 53.25 83 ILE A C 1
ATOM 668 O O . ILE A 1 83 ? 0.686 7.642 -3.900 1.00 53.25 83 ILE A O 1
ATOM 672 N N . GLN A 1 84 ? 1.358 7.738 -6.040 1.00 52.16 84 GLN A N 1
ATOM 673 C CA . GLN A 1 84 ? 1.130 9.170 -6.214 1.00 52.16 84 GLN A CA 1
ATOM 674 C C . GLN A 1 84 ? -0.340 9.524 -6.001 1.00 52.16 84 GLN A C 1
ATOM 676 O O . GLN A 1 84 ? -0.638 10.375 -5.184 1.00 52.16 84 GLN A O 1
ATOM 681 N N . LYS A 1 85 ? -1.279 8.805 -6.625 1.00 59.25 85 LYS A N 1
ATOM 682 C CA . LYS A 1 85 ? -2.718 9.025 -6.420 1.00 59.25 85 LYS A CA 1
ATOM 683 C C . LYS A 1 85 ? -3.131 8.841 -4.959 1.00 59.25 85 LYS A C 1
ATOM 685 O O . LYS A 1 85 ? -4.029 9.532 -4.490 1.00 59.25 85 LYS A O 1
ATOM 690 N N . PHE A 1 86 ? -2.520 7.893 -4.250 1.00 54.81 86 PHE A N 1
ATOM 691 C CA . PHE A 1 86 ? -2.739 7.714 -2.817 1.00 54.81 86 PHE A CA 1
ATOM 692 C C . PHE A 1 86 ? -2.164 8.888 -2.020 1.00 54.81 86 PHE A C 1
ATOM 694 O O . PHE A 1 86 ? -2.873 9.433 -1.181 1.00 54.81 86 PHE A O 1
ATOM 701 N N . SER A 1 87 ? -0.945 9.322 -2.344 1.00 51.69 87 SER A N 1
ATOM 702 C CA . SER A 1 87 ? -0.307 10.506 -1.769 1.00 51.69 87 SER A CA 1
ATOM 703 C C . SER A 1 87 ? -1.154 11.758 -1.992 1.00 51.69 87 SER A C 1
ATOM 705 O O . SER A 1 87 ? -1.573 12.373 -1.026 1.00 51.69 87 SER A O 1
ATOM 707 N N . ASP A 1 88 ? -1.520 12.072 -3.235 1.00 58.72 88 ASP A N 1
ATOM 708 C CA . ASP 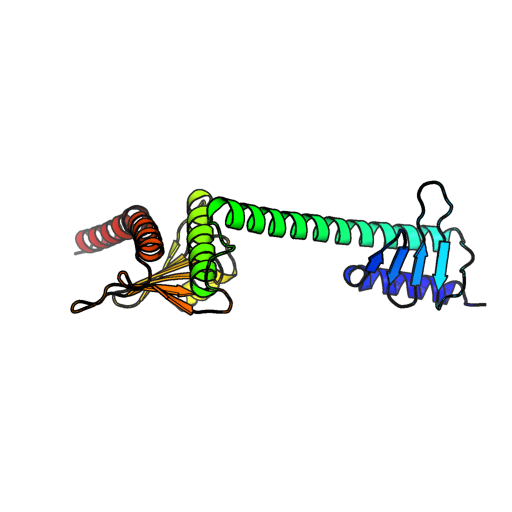A 1 88 ? -2.325 13.239 -3.605 1.00 58.72 88 ASP A CA 1
ATOM 709 C C . ASP A 1 88 ? -3.701 13.216 -2.938 1.00 58.72 88 ASP A C 1
ATOM 711 O O . ASP A 1 88 ? -4.194 14.242 -2.475 1.00 58.72 88 ASP A O 1
ATOM 715 N N . LYS A 1 89 ? -4.340 12.039 -2.862 1.00 59.50 89 LYS A N 1
ATOM 716 C CA . LYS A 1 89 ? -5.621 11.878 -2.162 1.00 59.50 89 LYS A CA 1
ATOM 717 C C . LYS A 1 89 ? -5.467 12.171 -0.671 1.00 59.50 89 LYS A C 1
ATOM 719 O O . LYS A 1 89 ? -6.368 12.755 -0.079 1.00 59.50 89 LYS A O 1
ATOM 724 N N . ILE A 1 90 ? -4.352 11.773 -0.069 1.00 55.22 90 ILE A N 1
ATOM 725 C CA . ILE A 1 90 ? -4.070 12.021 1.343 1.00 55.22 90 ILE A CA 1
ATOM 726 C C . ILE A 1 90 ? -3.731 13.491 1.572 1.00 55.22 90 ILE A C 1
ATOM 728 O O . ILE A 1 90 ? -4.363 14.113 2.419 1.00 55.22 90 ILE A O 1
ATOM 732 N N . THR A 1 91 ? -2.851 14.077 0.767 1.00 55.28 91 THR A N 1
ATOM 733 C CA . THR A 1 91 ? -2.489 15.496 0.832 1.00 55.28 91 THR A CA 1
ATOM 734 C C . THR A 1 91 ? -3.702 16.401 0.638 1.00 55.28 91 THR A C 1
ATOM 736 O O . THR A 1 91 ? -3.949 17.279 1.461 1.00 55.28 91 THR A O 1
ATOM 739 N N . LYS A 1 92 ? -4.540 16.129 -0.370 1.00 58.31 92 LYS A N 1
ATOM 740 C CA . LYS A 1 92 ? -5.746 16.916 -0.660 1.00 58.31 92 LYS A CA 1
ATOM 741 C C . LYS A 1 92 ? -6.836 16.779 0.406 1.00 58.31 92 LYS A C 1
ATOM 743 O O . LYS A 1 92 ? -7.518 17.755 0.692 1.00 58.31 92 LYS A O 1
ATOM 748 N N . ASN A 1 93 ? -7.021 15.590 0.983 1.00 57.12 93 ASN A N 1
ATOM 749 C CA . ASN A 1 93 ? -8.069 15.362 1.985 1.00 57.12 93 ASN A CA 1
ATOM 750 C C . ASN A 1 93 ? -7.632 15.713 3.413 1.00 57.12 93 ASN A C 1
ATOM 752 O O . ASN A 1 93 ? -8.484 15.812 4.298 1.00 57.12 93 ASN A O 1
ATOM 756 N N . HIS A 1 94 ? -6.326 15.836 3.661 1.00 55.38 94 HIS A N 1
ATOM 757 C CA . HIS A 1 94 ? -5.787 15.993 5.009 1.00 55.38 94 HIS A CA 1
ATOM 758 C C . HIS A 1 94 ? -4.845 17.186 5.188 1.00 55.38 94 HIS A C 1
ATOM 760 O O . HIS A 1 94 ? -4.352 17.344 6.293 1.00 55.38 94 HIS A O 1
ATOM 766 N N . HIS A 1 95 ? -4.625 18.038 4.177 1.00 61.28 95 HIS A N 1
ATOM 767 C CA . HIS A 1 95 ? -3.738 19.211 4.273 1.00 61.28 95 HIS A CA 1
ATOM 768 C C . HIS A 1 95 ? -2.368 18.858 4.878 1.00 61.28 95 HIS A C 1
ATOM 770 O O . HIS A 1 95 ? -1.886 19.511 5.803 1.00 61.28 95 HIS A O 1
ATOM 776 N N . THR A 1 96 ? -1.756 17.778 4.379 1.00 58.47 96 THR A N 1
ATOM 777 C CA . THR A 1 96 ? -0.546 17.191 4.981 1.00 58.47 96 THR A CA 1
ATOM 778 C C . THR A 1 96 ? 0.679 18.093 4.933 1.00 58.47 96 THR A C 1
ATOM 780 O O . THR A 1 96 ? 1.644 17.821 5.633 1.00 58.47 96 THR A O 1
ATOM 783 N N . ASP A 1 97 ? 0.645 19.155 4.131 1.00 58.22 97 ASP A N 1
ATOM 784 C CA . ASP A 1 97 ? 1.772 20.069 3.928 1.00 58.22 97 ASP A CA 1
ATOM 785 C C . ASP A 1 97 ? 2.149 20.839 5.208 1.00 58.22 97 ASP A C 1
ATOM 787 O O . ASP A 1 97 ? 3.280 21.293 5.337 1.00 58.22 97 ASP A O 1
ATOM 791 N N . ASN A 1 98 ? 1.229 20.920 6.179 1.00 65.94 98 ASN A N 1
ATOM 792 C CA . ASN A 1 98 ? 1.448 21.548 7.486 1.00 65.94 98 ASN A CA 1
ATOM 793 C C . ASN A 1 98 ? 1.502 20.536 8.646 1.00 65.94 98 ASN A C 1
ATOM 795 O O . ASN A 1 98 ? 1.428 20.936 9.806 1.00 65.94 98 ASN A O 1
ATOM 799 N N . MET A 1 99 ? 1.565 19.232 8.358 1.00 73.62 99 MET A N 1
ATOM 800 C CA . MET A 1 99 ? 1.581 18.191 9.389 1.00 73.62 99 MET A CA 1
ATOM 801 C C . MET A 1 99 ? 3.002 17.871 9.842 1.00 73.62 99 MET A C 1
ATOM 803 O O . MET A 1 99 ? 3.916 17.742 9.031 1.00 73.62 99 MET A O 1
ATOM 807 N N . THR A 1 100 ? 3.167 17.643 11.141 1.00 78.00 100 THR A N 1
ATOM 808 C CA . THR A 1 100 ? 4.361 16.975 11.668 1.00 78.00 100 THR A CA 1
ATOM 809 C C . THR A 1 100 ? 4.416 15.516 11.193 1.00 78.00 100 THR A C 1
ATOM 811 O O . THR A 1 100 ? 3.389 14.897 10.899 1.00 78.00 100 THR A O 1
ATOM 814 N N . ASP A 1 101 ? 5.607 14.915 11.170 1.00 73.00 101 ASP A N 1
ATOM 815 C CA . ASP A 1 101 ? 5.786 13.509 10.771 1.00 73.00 101 ASP A CA 1
ATOM 816 C C . ASP A 1 101 ? 4.920 12.527 11.583 1.00 73.00 101 ASP A C 1
ATOM 818 O O . ASP A 1 101 ? 4.460 11.503 11.062 1.00 73.00 101 ASP A O 1
ATOM 822 N N . ASP A 1 102 ? 4.695 12.829 12.866 1.00 76.94 102 ASP A N 1
ATOM 823 C CA . ASP A 1 102 ? 3.839 12.037 13.751 1.00 76.94 102 ASP A CA 1
ATOM 824 C C . ASP A 1 102 ? 2.371 12.117 13.323 1.00 76.94 102 ASP A C 1
ATOM 826 O O . ASP A 1 102 ? 1.687 11.092 13.244 1.00 76.94 102 ASP A O 1
ATOM 830 N N . GLU A 1 103 ? 1.894 13.312 12.976 1.00 77.12 103 GLU A N 1
ATOM 831 C CA . GLU A 1 103 ? 0.530 13.535 12.494 1.00 77.12 103 GLU A CA 1
ATOM 832 C C . GLU A 1 103 ? 0.289 12.906 11.124 1.00 77.12 103 GLU A C 1
ATOM 834 O O . GLU A 1 103 ? -0.768 12.308 10.882 1.00 77.12 103 GLU A O 1
ATOM 839 N N . PHE A 1 104 ? 1.286 12.989 10.245 1.00 77.19 104 PHE A N 1
ATOM 840 C CA . PHE A 1 104 ? 1.261 12.334 8.948 1.00 77.19 104 PHE A CA 1
ATOM 841 C C . PHE A 1 104 ? 1.195 10.811 9.110 1.00 77.19 104 PHE A C 1
ATOM 843 O O . PHE A 1 104 ? 0.298 10.162 8.565 1.00 77.19 104 PHE A O 1
ATOM 850 N N . THR A 1 105 ? 2.083 10.235 9.929 1.00 78.75 105 THR A N 1
ATOM 851 C CA . THR A 1 105 ? 2.107 8.793 10.224 1.00 78.75 105 THR A CA 1
ATOM 852 C C . THR A 1 105 ? 0.772 8.328 10.805 1.00 78.75 105 THR A C 1
ATOM 854 O O . THR A 1 105 ? 0.195 7.342 10.335 1.00 78.75 105 THR A O 1
ATOM 857 N N . ALA A 1 106 ? 0.245 9.056 11.790 1.00 82.50 106 ALA A N 1
ATOM 858 C CA . ALA A 1 106 ? -1.048 8.775 12.397 1.00 82.50 106 ALA A CA 1
ATOM 859 C C . ALA A 1 106 ? -2.184 8.801 11.366 1.00 82.50 106 ALA A C 1
ATOM 861 O O . ALA A 1 106 ? -2.966 7.853 11.264 1.00 82.50 106 ALA A O 1
ATOM 862 N N . THR A 1 107 ? -2.246 9.856 10.553 1.00 83.38 107 THR A N 1
ATOM 863 C CA . THR A 1 107 ? -3.264 10.026 9.511 1.00 83.38 107 THR A CA 1
ATOM 864 C C . THR A 1 107 ? -3.213 8.904 8.478 1.00 83.38 107 THR A C 1
ATOM 866 O O . THR A 1 107 ? -4.260 8.357 8.120 1.00 83.38 107 THR A O 1
ATOM 869 N N . MET A 1 108 ? -2.017 8.522 8.031 1.00 81.88 108 MET A N 1
ATOM 870 C CA . MET A 1 108 ? -1.798 7.432 7.080 1.00 81.88 108 MET A CA 1
ATOM 871 C C . MET A 1 108 ? -2.336 6.101 7.610 1.00 81.88 108 MET A C 1
ATOM 873 O O . MET A 1 108 ? -3.082 5.411 6.910 1.00 81.88 108 MET A O 1
ATOM 877 N N . VAL A 1 109 ? -2.008 5.757 8.860 1.00 85.12 109 VAL A N 1
ATOM 878 C CA . VAL A 1 109 ? -2.466 4.507 9.483 1.00 85.12 109 VAL A CA 1
ATOM 879 C C . VAL A 1 109 ? -3.982 4.505 9.666 1.00 85.12 109 VAL A C 1
ATOM 881 O O . VAL A 1 109 ? -4.642 3.553 9.248 1.00 85.12 109 VAL A O 1
ATOM 884 N N . LEU A 1 110 ? -4.561 5.577 10.219 1.00 87.31 110 LEU A N 1
ATOM 885 C CA . LEU A 1 110 ? -6.012 5.681 10.413 1.00 87.31 110 LEU A CA 1
ATOM 886 C C . LEU A 1 110 ? -6.772 5.575 9.086 1.00 87.31 110 LEU A C 1
ATOM 888 O O . LEU A 1 110 ? -7.776 4.867 8.996 1.00 87.31 110 LEU A O 1
ATOM 892 N N . THR A 1 111 ? -6.270 6.234 8.040 1.00 86.12 111 THR A N 1
ATOM 893 C CA . THR A 1 111 ? -6.864 6.191 6.697 1.00 86.12 111 THR A CA 1
ATOM 894 C C . THR A 1 111 ? -6.775 4.790 6.111 1.00 86.12 111 THR A C 1
ATOM 896 O O . THR A 1 111 ? -7.775 4.264 5.630 1.00 86.12 111 THR A O 1
ATOM 899 N N . ARG A 1 112 ? -5.613 4.132 6.213 1.00 84.38 112 ARG A N 1
ATOM 900 C CA . ARG A 1 112 ? -5.432 2.770 5.702 1.00 84.38 112 ARG A CA 1
ATOM 901 C C . ARG A 1 112 ? -6.343 1.768 6.404 1.00 84.38 112 ARG A C 1
ATOM 903 O O . ARG A 1 112 ? -6.935 0.925 5.728 1.00 84.38 112 ARG A O 1
ATOM 910 N N . ILE A 1 113 ? -6.469 1.856 7.728 1.00 86.56 113 ILE A N 1
ATOM 911 C CA . ILE A 1 113 ? -7.368 0.995 8.503 1.00 86.56 113 ILE A CA 1
ATOM 912 C C . ILE A 1 113 ? -8.818 1.250 8.086 1.00 86.56 113 ILE A C 1
ATOM 914 O O . ILE A 1 113 ? -9.533 0.299 7.778 1.00 86.56 113 ILE A O 1
ATOM 918 N N . SER A 1 114 ? -9.236 2.515 7.994 1.00 85.88 114 SER A N 1
ATOM 919 C CA . SER A 1 114 ? -10.584 2.887 7.553 1.00 85.88 114 SER A CA 1
ATOM 920 C C . SER A 1 114 ? -10.904 2.372 6.144 1.00 85.88 114 SER A C 1
ATOM 922 O O . SER A 1 114 ? -11.925 1.716 5.951 1.00 85.88 114 SER A O 1
ATOM 924 N N . ASP A 1 115 ? -10.037 2.613 5.160 1.00 84.12 115 ASP A N 1
ATOM 925 C CA . ASP A 1 115 ? -10.242 2.175 3.772 1.00 84.12 115 ASP A CA 1
ATOM 926 C C . ASP A 1 115 ? -10.290 0.644 3.662 1.00 84.12 115 ASP A C 1
ATOM 928 O O . ASP A 1 115 ? -11.092 0.076 2.913 1.00 84.12 115 ASP A O 1
ATOM 932 N N . THR A 1 116 ? -9.456 -0.044 4.445 1.00 83.12 116 THR A N 1
ATOM 933 C CA . THR A 1 116 ? -9.456 -1.508 4.481 1.00 83.12 116 THR A CA 1
ATOM 934 C C . THR A 1 116 ? -10.728 -2.027 5.137 1.00 83.12 116 THR A C 1
ATOM 936 O O . THR A 1 116 ? -11.318 -2.952 4.609 1.00 83.12 116 THR A O 1
ATOM 939 N N . LEU A 1 117 ? -11.236 -1.406 6.204 1.00 80.69 117 LEU A N 1
ATOM 940 C CA . LEU A 1 117 ? -12.523 -1.784 6.804 1.00 80.69 117 LEU A CA 1
ATOM 941 C C . LEU A 1 117 ? -13.699 -1.651 5.835 1.00 80.69 117 LEU A C 1
ATOM 943 O O . LEU A 1 117 ? -14.568 -2.515 5.825 1.00 80.69 117 LEU A O 1
ATOM 947 N N . HIS A 1 118 ? -13.723 -0.601 5.011 1.00 79.12 118 HIS A N 1
ATOM 948 C CA . HIS A 1 118 ? -14.787 -0.420 4.017 1.00 79.12 118 HIS A CA 1
ATOM 949 C C . HIS A 1 118 ? -14.739 -1.468 2.898 1.00 79.12 118 HIS A C 1
ATOM 951 O O . HIS A 1 118 ? -15.769 -1.773 2.304 1.00 79.12 118 HIS A O 1
ATOM 957 N N . SER A 1 119 ? -13.557 -2.007 2.593 1.00 74.06 119 SER A N 1
ATOM 958 C CA . SER A 1 119 ? -13.346 -2.955 1.491 1.00 74.06 119 SER A CA 1
ATOM 959 C C . SER A 1 119 ? -13.138 -4.406 1.940 1.00 74.06 119 SER A C 1
ATOM 961 O O . SER A 1 119 ? -13.162 -5.322 1.113 1.00 74.06 119 SER A O 1
ATOM 963 N N . ALA A 1 120 ? -12.933 -4.645 3.235 1.00 67.19 120 ALA A N 1
ATOM 964 C CA . ALA A 1 120 ? -12.628 -5.955 3.778 1.00 67.19 120 ALA A CA 1
ATOM 965 C C . ALA A 1 120 ? -13.862 -6.855 3.733 1.00 67.19 120 ALA A C 1
ATOM 967 O O . ALA A 1 120 ? -14.892 -6.576 4.338 1.00 67.19 120 ALA A O 1
ATOM 968 N N . LYS A 1 121 ? -13.709 -8.011 3.081 1.00 62.00 121 LYS A N 1
ATOM 969 C CA . LYS A 1 121 ? -14.712 -9.085 3.112 1.00 62.00 121 LYS A CA 1
ATOM 970 C C . LYS A 1 121 ? -14.769 -9.802 4.465 1.00 62.00 121 LYS A C 1
ATOM 972 O O . LYS A 1 121 ? -15.748 -10.486 4.743 1.00 62.00 121 LYS A O 1
ATOM 977 N N . LYS A 1 122 ? -13.710 -9.702 5.282 1.00 72.12 122 LYS A N 1
ATOM 978 C CA . LYS A 1 122 ? -13.605 -10.388 6.575 1.00 72.12 122 LYS A CA 1
ATOM 979 C C . LYS A 1 122 ? -12.725 -9.604 7.554 1.00 72.12 122 LYS A C 1
ATOM 981 O O . LYS A 1 122 ? -11.615 -9.206 7.202 1.00 72.12 122 LYS A O 1
ATOM 986 N N . VAL A 1 123 ? -13.231 -9.428 8.774 1.00 81.50 123 VAL A N 1
ATOM 987 C CA . VAL A 1 123 ? -12.494 -8.954 9.955 1.00 81.50 123 VAL A CA 1
ATOM 988 C C . VAL A 1 123 ? -12.254 -10.168 10.849 1.00 81.50 123 VAL A C 1
ATOM 990 O O . VAL A 1 123 ? -13.181 -10.942 11.085 1.00 81.50 123 VAL A O 1
ATOM 993 N N . LEU A 1 124 ? -11.017 -10.374 11.297 1.00 82.31 124 LEU A N 1
ATOM 994 C CA . LEU A 1 124 ? -10.630 -11.526 12.110 1.00 82.31 124 LEU A CA 1
ATOM 995 C C . LEU A 1 124 ? -10.340 -11.080 13.538 1.00 82.31 124 LEU A C 1
ATOM 997 O O . LEU A 1 124 ? -9.389 -10.337 13.760 1.00 82.31 124 LEU A O 1
ATOM 1001 N N . LEU A 1 125 ? -11.125 -11.560 14.503 1.00 82.62 125 LEU A N 1
ATOM 1002 C CA . LEU A 1 125 ? -10.778 -11.452 15.917 1.00 82.62 125 LEU A CA 1
ATOM 1003 C C . LEU A 1 125 ? -9.899 -12.646 16.298 1.00 82.62 125 LEU A C 1
ATOM 1005 O O . LEU A 1 125 ? -10.277 -13.795 16.082 1.00 82.62 125 LEU A O 1
ATOM 1009 N N . VAL A 1 126 ? -8.720 -12.372 16.842 1.00 82.62 126 VAL A N 1
ATOM 1010 C CA . VAL A 1 126 ? -7.695 -13.367 17.158 1.00 82.62 126 VAL A CA 1
ATOM 1011 C C . VAL A 1 126 ? -7.249 -13.170 18.602 1.00 82.62 126 VAL A C 1
ATOM 1013 O O . VAL A 1 126 ? -7.093 -12.044 19.066 1.00 82.62 126 VAL A O 1
ATOM 1016 N N . HIS A 1 127 ? -7.100 -14.270 19.335 1.00 76.19 127 HIS A N 1
ATOM 1017 C CA . HIS A 1 127 ? -6.641 -14.258 20.732 1.00 76.19 127 HIS A CA 1
ATOM 1018 C C . HIS A 1 127 ? -5.200 -14.779 20.857 1.00 76.19 127 HIS A C 1
ATOM 1020 O O . HIS A 1 127 ? -4.529 -14.534 21.852 1.00 76.19 127 HIS A O 1
ATOM 1026 N N . ASP A 1 128 ? -4.708 -15.461 19.820 1.00 76.56 128 ASP A N 1
ATOM 1027 C CA . ASP A 1 128 ? -3.342 -15.960 19.729 1.00 76.56 128 ASP A CA 1
ATOM 1028 C C . ASP A 1 128 ? -2.427 -14.932 19.034 1.00 76.56 128 ASP A C 1
ATOM 1030 O O . ASP A 1 128 ? -2.636 -14.536 17.881 1.00 76.56 128 ASP A O 1
ATOM 1034 N N . VAL A 1 129 ? -1.383 -14.505 19.747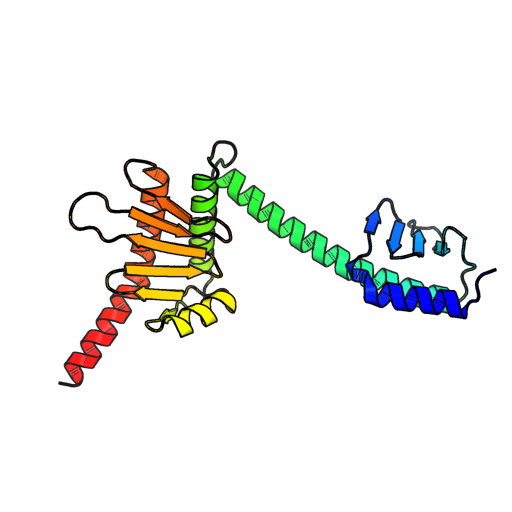 1.00 75.62 129 VAL A N 1
ATOM 1035 C CA . VAL A 1 129 ? -0.409 -13.509 19.278 1.00 75.62 129 VAL A CA 1
ATOM 1036 C C . VAL A 1 129 ? 0.401 -14.011 18.076 1.00 75.62 129 VAL A C 1
ATOM 1038 O O . VAL A 1 129 ? 0.692 -13.231 17.164 1.00 75.62 129 VAL A O 1
ATOM 1041 N N . TYR A 1 130 ? 0.769 -15.293 18.046 1.00 75.62 130 TYR A N 1
ATOM 1042 C CA . TYR A 1 130 ? 1.514 -15.889 16.936 1.00 75.62 130 TYR A CA 1
ATOM 1043 C C . TYR A 1 130 ? 0.650 -15.952 15.682 1.00 75.62 130 TYR A C 1
ATOM 1045 O O . TYR A 1 130 ? 1.087 -15.532 14.608 1.00 75.62 130 TYR A O 1
ATOM 1053 N N . LEU A 1 131 ? -0.606 -16.377 15.822 1.00 74.81 131 LEU A N 1
ATOM 1054 C CA . LEU A 1 131 ? -1.549 -16.402 14.708 1.00 74.81 131 LEU A CA 1
ATOM 1055 C C . LEU A 1 131 ? -1.807 -14.991 14.156 1.00 74.81 131 LEU A C 1
ATOM 1057 O O . LEU A 1 131 ? -1.786 -14.785 12.940 1.00 74.81 131 LEU A O 1
ATOM 1061 N N . ALA A 1 132 ? -1.968 -13.993 15.030 1.00 74.94 132 ALA A N 1
ATOM 1062 C CA . ALA A 1 132 ? -2.137 -12.602 14.616 1.00 74.94 132 ALA A CA 1
ATOM 1063 C C . ALA A 1 132 ? -0.921 -12.066 13.835 1.00 74.94 132 ALA A C 1
ATOM 1065 O O . ALA A 1 132 ? -1.091 -11.347 12.845 1.00 74.94 132 ALA A O 1
ATOM 1066 N N . ARG A 1 133 ? 0.307 -12.448 14.223 1.00 72.50 133 ARG A N 1
ATOM 1067 C CA . ARG A 1 133 ? 1.537 -12.077 13.498 1.00 72.50 133 ARG A CA 1
ATOM 1068 C C . ARG A 1 133 ? 1.591 -12.654 12.086 1.00 72.50 133 ARG A C 1
ATOM 1070 O O . ARG A 1 133 ? 2.057 -11.957 11.189 1.00 72.50 133 ARG A O 1
ATOM 1077 N N . THR A 1 134 ? 1.115 -13.877 11.887 1.00 73.12 134 THR A N 1
ATOM 1078 C CA . THR A 1 134 ? 1.091 -14.525 10.567 1.00 73.12 134 THR A CA 1
ATOM 1079 C C . THR A 1 134 ? -0.006 -13.949 9.673 1.00 73.12 134 THR A C 1
ATOM 1081 O O . THR A 1 134 ? 0.215 -13.693 8.489 1.00 73.12 134 THR A O 1
ATOM 1084 N N . LEU A 1 135 ? -1.193 -13.693 10.228 1.00 72.81 135 LEU A N 1
ATOM 1085 C CA . LEU A 1 135 ? -2.337 -13.191 9.461 1.00 72.81 135 LEU A CA 1
ATOM 1086 C C . LEU A 1 135 ? -2.150 -11.740 9.006 1.00 72.81 135 LEU A C 1
ATOM 1088 O O . LEU A 1 135 ? -2.529 -11.395 7.884 1.00 72.81 135 LEU A O 1
ATOM 1092 N N . ARG A 1 136 ? -1.529 -10.894 9.840 1.00 71.06 136 ARG A N 1
ATOM 1093 C CA . ARG A 1 136 ? -1.317 -9.478 9.502 1.00 71.06 136 ARG A CA 1
ATOM 1094 C C . ARG A 1 136 ? -0.353 -9.282 8.328 1.00 71.06 136 ARG A C 1
ATOM 1096 O O . ARG A 1 136 ? -0.514 -8.332 7.580 1.00 71.06 136 ARG A O 1
ATOM 1103 N N . THR A 1 137 ? 0.641 -10.154 8.140 1.00 67.31 137 THR A N 1
ATOM 1104 C CA . THR A 1 137 ? 1.655 -10.001 7.075 1.00 67.31 137 THR A CA 1
ATOM 1105 C C . THR A 1 137 ? 1.192 -10.537 5.724 1.00 67.31 137 THR A C 1
ATOM 1107 O O . THR A 1 137 ? 1.714 -10.128 4.690 1.00 67.31 137 THR A O 1
ATOM 1110 N N . THR A 1 138 ? 0.215 -11.441 5.720 1.00 58.59 138 THR A N 1
ATOM 1111 C CA . THR A 1 138 ? -0.173 -12.222 4.536 1.00 58.59 138 THR A CA 1
ATOM 1112 C C . THR A 1 138 ? -1.481 -11.764 3.899 1.00 58.59 138 THR A C 1
ATOM 1114 O O . THR A 1 138 ? -1.780 -12.152 2.770 1.00 58.59 138 THR A O 1
ATOM 1117 N N . THR A 1 139 ? -2.268 -10.920 4.575 1.00 59.91 139 THR A N 1
ATOM 1118 C CA . THR A 1 139 ? -3.620 -10.575 4.123 1.00 59.91 139 THR A CA 1
ATOM 1119 C C . THR A 1 139 ? -3.894 -9.068 4.138 1.00 59.91 139 THR A C 1
ATOM 1121 O O . THR A 1 139 ? -3.451 -8.338 5.019 1.00 59.91 139 THR A O 1
ATOM 1124 N N . ASN A 1 140 ? -4.704 -8.588 3.184 1.00 66.12 140 ASN A N 1
ATOM 1125 C CA . ASN A 1 140 ? -5.345 -7.261 3.240 1.00 66.12 140 ASN A CA 1
ATOM 1126 C C . ASN A 1 140 ? -6.545 -7.257 4.215 1.00 66.12 140 ASN A C 1
ATOM 1128 O O . ASN A 1 140 ? -7.557 -6.608 3.955 1.00 66.12 140 ASN A O 1
ATOM 1132 N N . GLN A 1 141 ? -6.494 -8.051 5.284 1.00 76.69 141 GLN A N 1
ATOM 1133 C CA . GLN A 1 141 ? -7.586 -8.175 6.245 1.00 76.69 141 GLN A CA 1
ATOM 1134 C C . GLN A 1 141 ? -7.320 -7.307 7.468 1.00 76.69 141 GLN A C 1
ATOM 1136 O O . GLN A 1 141 ? -6.185 -6.932 7.765 1.00 76.69 141 GLN A O 1
ATOM 1141 N N . VAL A 1 142 ? -8.401 -7.001 8.178 1.00 83.94 142 VAL A N 1
ATOM 1142 C CA . VAL A 1 142 ? -8.325 -6.373 9.491 1.00 83.94 142 VAL A CA 1
ATOM 1143 C C . VAL A 1 142 ? -8.219 -7.486 10.523 1.00 83.94 142 VAL A C 1
ATOM 1145 O O . VAL A 1 142 ? -9.123 -8.317 10.628 1.00 83.94 142 VAL A O 1
ATOM 1148 N N . VAL A 1 143 ? -7.119 -7.502 11.269 1.00 87.19 143 VAL A N 1
ATOM 1149 C CA . VAL A 1 143 ? -6.874 -8.458 12.353 1.00 87.19 143 VAL A CA 1
ATOM 1150 C C . VAL A 1 143 ? -6.978 -7.714 13.674 1.00 87.19 143 VAL A C 1
ATOM 1152 O O . VAL A 1 143 ? -6.260 -6.747 13.897 1.00 87.19 143 VAL A O 1
ATOM 1155 N N . ILE A 1 144 ? -7.868 -8.148 14.554 1.00 88.62 144 ILE A N 1
ATOM 1156 C CA . ILE A 1 144 ? -8.037 -7.589 15.891 1.00 88.62 144 ILE A CA 1
ATOM 1157 C C . ILE A 1 144 ? -7.417 -8.577 16.870 1.00 88.62 144 ILE A C 1
ATOM 1159 O O . ILE A 1 144 ? -7.869 -9.713 16.965 1.00 88.62 144 ILE A O 1
ATOM 1163 N N . LEU A 1 145 ? -6.388 -8.144 17.584 1.00 87.12 145 LEU A N 1
ATOM 1164 C CA . LEU A 1 145 ? -5.738 -8.911 18.634 1.00 87.12 145 LEU A CA 1
ATOM 1165 C C . LEU A 1 145 ? -6.177 -8.377 19.996 1.00 87.12 145 LEU A C 1
ATOM 1167 O O . LEU A 1 145 ? -6.077 -7.175 20.251 1.00 87.12 145 LEU A O 1
ATOM 1171 N N . HIS A 1 146 ? -6.628 -9.274 20.865 1.00 82.50 146 HIS A N 1
ATOM 1172 C CA . HIS A 1 146 ? -6.863 -8.970 22.271 1.00 82.50 146 HIS A CA 1
ATOM 1173 C C . HIS A 1 146 ? -5.633 -9.363 23.097 1.00 82.50 146 HIS A C 1
ATOM 1175 O O . HIS A 1 146 ? -5.222 -10.522 23.065 1.00 82.50 146 HIS A O 1
ATOM 1181 N N . VAL A 1 147 ? -5.036 -8.409 23.814 1.00 75.75 147 VAL A N 1
ATOM 1182 C CA . VAL A 1 147 ? -3.905 -8.637 24.728 1.00 75.75 147 VAL A CA 1
ATOM 1183 C C . VAL A 1 147 ? -4.251 -8.022 26.076 1.00 75.75 147 VAL A C 1
ATOM 1185 O O . VAL A 1 147 ? -4.317 -6.800 26.186 1.00 75.75 147 VAL A O 1
ATOM 1188 N N . SER A 1 148 ? -4.449 -8.862 27.091 1.00 76.12 148 SER A N 1
ATOM 1189 C CA . SER A 1 148 ? -4.877 -8.446 28.433 1.00 76.12 148 SER A CA 1
ATOM 1190 C C . SER A 1 148 ? -6.190 -7.649 28.406 1.00 76.12 148 SER A C 1
ATOM 1192 O O . SER A 1 148 ? -7.241 -8.234 28.180 1.00 76.12 148 SER A O 1
ATOM 1194 N N . ASP A 1 149 ? -6.132 -6.340 28.625 1.00 73.81 149 ASP A N 1
ATOM 1195 C CA . ASP A 1 149 ? -7.233 -5.373 28.634 1.00 73.81 149 ASP A CA 1
ATOM 1196 C C . ASP A 1 149 ? -7.251 -4.478 27.376 1.00 73.81 149 ASP A C 1
ATOM 1198 O O . ASP A 1 149 ? -8.054 -3.549 27.253 1.00 73.81 149 ASP A O 1
ATOM 1202 N N . MET A 1 150 ? -6.373 -4.760 26.409 1.00 79.31 150 MET A N 1
ATOM 1203 C CA . MET A 1 150 ? -6.184 -3.967 25.200 1.00 79.31 150 MET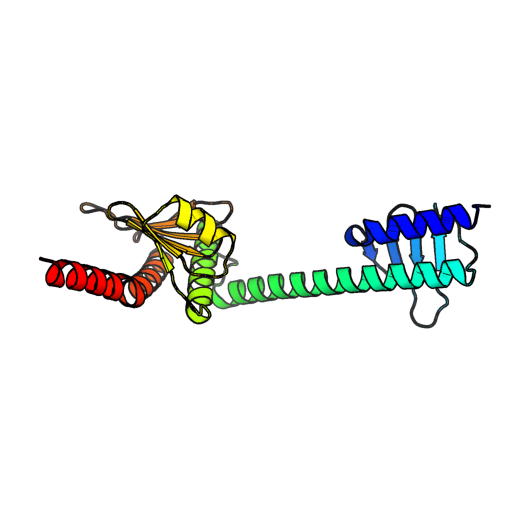 A CA 1
ATOM 1204 C C . MET A 1 150 ? -6.660 -4.687 23.944 1.00 79.31 150 MET A C 1
ATOM 1206 O O . MET A 1 150 ? -6.373 -5.862 23.717 1.00 79.31 150 MET A O 1
ATOM 1210 N N . TYR A 1 151 ? -7.279 -3.920 23.047 1.00 84.94 151 TYR A N 1
ATOM 1211 C CA . TYR A 1 151 ? -7.492 -4.328 21.662 1.00 84.94 151 TYR A CA 1
ATOM 1212 C C . TYR A 1 151 ? -6.526 -3.589 20.744 1.00 84.94 151 TYR A C 1
ATOM 1214 O O . TYR A 1 151 ? -6.444 -2.358 20.757 1.00 84.94 151 TYR A O 1
ATOM 1222 N N . GLN A 1 152 ? -5.820 -4.358 19.921 1.00 88.88 152 GLN A N 1
ATOM 1223 C CA . GLN A 1 152 ? -4.929 -3.869 18.879 1.00 88.88 152 GLN A CA 1
ATOM 1224 C C . GLN A 1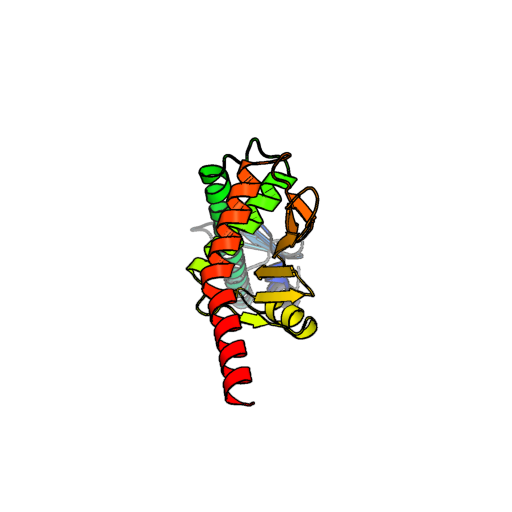 152 ? -5.484 -4.273 17.518 1.00 88.88 152 GLN A C 1
ATOM 1226 O O . GLN A 1 152 ? -5.690 -5.450 17.233 1.00 88.88 152 GLN A O 1
ATOM 1231 N N . ILE A 1 153 ? -5.729 -3.289 16.667 1.00 89.81 153 ILE A N 1
ATOM 1232 C CA . ILE A 1 153 ? -6.276 -3.467 15.327 1.00 89.81 153 ILE A CA 1
ATOM 1233 C C . ILE A 1 153 ? -5.133 -3.343 14.333 1.00 89.81 153 ILE A C 1
ATOM 1235 O O . ILE A 1 153 ? -4.471 -2.310 14.272 1.00 89.81 153 ILE A O 1
ATOM 1239 N N . PHE A 1 154 ? -4.937 -4.372 13.523 1.00 87.25 154 PHE A N 1
ATOM 1240 C CA . PHE A 1 154 ? -3.893 -4.454 12.518 1.00 87.25 154 PHE A CA 1
ATOM 1241 C C . PHE A 1 154 ? -4.465 -4.460 11.105 1.00 87.25 154 PHE A C 1
ATOM 1243 O O . PHE A 1 154 ? -5.466 -5.121 10.825 1.00 87.25 154 PHE A O 1
ATOM 1250 N N . VAL A 1 155 ? -3.757 -3.781 10.202 1.00 84.88 155 VAL A N 1
ATOM 1251 C CA . VAL A 1 155 ? -3.870 -3.943 8.748 1.00 84.88 155 VAL A CA 1
ATOM 1252 C C . VAL A 1 155 ? -2.458 -3.970 8.180 1.00 84.88 155 VAL A C 1
ATOM 1254 O O . VAL A 1 155 ? -1.754 -2.957 8.203 1.00 84.88 155 VAL A O 1
ATOM 1257 N N . GLY A 1 156 ? -2.019 -5.116 7.660 1.00 82.06 156 GLY A N 1
ATOM 1258 C CA . GLY A 1 156 ? -0.619 -5.256 7.269 1.00 82.06 156 GLY A CA 1
ATOM 1259 C C . GLY A 1 156 ? 0.311 -5.090 8.478 1.00 82.06 156 GLY A C 1
ATOM 1260 O O . GLY A 1 156 ? 0.095 -5.644 9.555 1.00 82.06 156 GLY A O 1
ATOM 1261 N N . ASN A 1 157 ? 1.316 -4.230 8.311 1.00 80.50 157 ASN A N 1
ATOM 1262 C CA . ASN A 1 157 ? 2.242 -3.833 9.377 1.00 80.50 157 ASN A CA 1
ATOM 1263 C C . ASN A 1 157 ? 1.792 -2.580 10.150 1.00 80.50 157 ASN A C 1
ATOM 1265 O O . ASN A 1 157 ? 2.555 -2.068 10.964 1.00 80.50 157 ASN A O 1
ATOM 1269 N N . MET A 1 158 ? 0.592 -2.058 9.883 1.00 86.62 158 MET A N 1
ATOM 1270 C CA . MET A 1 158 ? 0.056 -0.886 10.574 1.00 86.62 158 MET A CA 1
ATOM 1271 C C . MET A 1 158 ? -0.842 -1.308 11.734 1.00 86.62 158 MET A C 1
ATOM 1273 O O . MET A 1 158 ? -1.568 -2.296 11.616 1.00 86.62 158 MET A O 1
ATOM 1277 N N . MET A 1 159 ? -0.809 -0.555 12.834 1.00 89.94 159 MET A N 1
ATOM 1278 C CA . MET A 1 159 ? -1.545 -0.870 14.058 1.00 89.94 159 MET A CA 1
ATOM 1279 C C . MET A 1 159 ? -2.204 0.369 14.666 1.00 89.94 159 MET A C 1
ATOM 1281 O O . MET A 1 159 ? -1.584 1.429 14.724 1.00 89.94 159 MET A O 1
ATOM 1285 N N . LEU A 1 160 ? -3.437 0.201 15.144 1.00 91.94 160 LEU A N 1
ATOM 1286 C CA . LEU A 1 160 ? -4.150 1.114 16.035 1.00 91.94 160 LEU A CA 1
ATOM 1287 C C . LEU A 1 160 ? -4.513 0.357 17.316 1.00 91.94 160 LEU A C 1
ATOM 1289 O O . LEU A 1 160 ? -5.266 -0.612 17.266 1.00 91.94 160 LEU A O 1
ATOM 1293 N N . GLY A 1 161 ? -4.005 0.805 18.456 1.00 88.88 161 GLY A N 1
ATOM 1294 C CA . GLY A 1 161 ? -4.267 0.218 19.765 1.00 88.88 161 GLY A CA 1
ATOM 1295 C C . GLY A 1 161 ? -4.807 1.261 20.729 1.00 88.88 161 GLY A C 1
ATOM 1296 O O . GLY A 1 161 ? -4.362 2.407 20.723 1.00 88.88 161 GLY A O 1
ATOM 1297 N N . HIS A 1 162 ? -5.762 0.861 21.557 1.00 85.69 162 HIS A N 1
ATOM 1298 C CA . HIS A 1 162 ? -6.232 1.672 22.677 1.00 85.69 162 HIS A CA 1
ATOM 1299 C C . HIS A 1 162 ? -5.335 1.446 23.901 1.00 85.69 162 HIS A C 1
ATOM 1301 O O . HIS A 1 162 ? -4.977 0.303 24.182 1.00 85.69 162 HIS A O 1
ATOM 1307 N N . ILE A 1 163 ? -4.993 2.520 24.617 1.00 78.56 163 ILE A N 1
ATOM 1308 C CA . ILE A 1 163 ? -4.324 2.465 25.922 1.00 78.56 163 ILE A CA 1
ATOM 1309 C C . ILE A 1 163 ? -5.401 2.631 27.006 1.00 78.56 163 ILE A C 1
ATOM 1311 O O . ILE A 1 163 ? -5.864 3.756 27.215 1.00 78.56 163 ILE A O 1
ATOM 1315 N N . PRO A 1 164 ? -5.819 1.551 27.686 1.00 65.88 164 PRO A N 1
ATOM 1316 C CA . PRO A 1 164 ? -6.669 1.640 28.860 1.00 65.88 164 PRO A CA 1
ATOM 1317 C C . PRO A 1 164 ? -5.864 2.286 29.986 1.00 65.88 164 PRO A C 1
ATOM 1319 O O . PRO A 1 164 ? -4.747 1.869 30.280 1.00 65.88 164 PRO A O 1
ATOM 1322 N N . ASN A 1 165 ? -6.409 3.334 30.595 1.00 64.44 165 ASN A N 1
ATOM 1323 C CA . ASN A 1 165 ? -5.842 3.899 31.811 1.00 64.44 165 ASN A CA 1
ATOM 1324 C C . ASN A 1 165 ? -6.982 4.373 32.728 1.00 64.44 165 ASN A C 1
ATOM 1326 O O . ASN A 1 165 ? -7.799 5.178 32.273 1.00 64.44 165 ASN A O 1
ATOM 1330 N N . PRO A 1 166 ? -7.071 3.876 33.974 1.00 53.19 166 PRO A N 1
ATOM 1331 C CA . PRO A 1 166 ? -8.117 4.269 34.913 1.00 53.19 166 PRO A CA 1
ATOM 1332 C C . PRO A 1 166 ? -7.939 5.670 35.519 1.00 53.19 166 PRO A C 1
ATOM 1334 O O . PRO A 1 166 ? -8.918 6.189 36.046 1.00 53.19 166 PRO A O 1
ATOM 1337 N N . GLU A 1 167 ? -6.753 6.298 35.445 1.00 51.59 167 GLU A N 1
ATOM 1338 C CA . GLU A 1 167 ? -6.468 7.446 36.329 1.00 51.59 167 GLU A CA 1
ATOM 1339 C C . GLU A 1 167 ? -6.127 8.791 35.670 1.00 51.59 167 GLU A C 1
ATOM 1341 O O . GLU A 1 167 ? -6.446 9.807 36.285 1.00 51.59 167 GLU A O 1
ATOM 1346 N N . SER A 1 168 ? -5.537 8.888 34.465 1.00 50.94 168 SER A N 1
ATOM 1347 C CA . SER A 1 168 ? -5.167 10.244 33.990 1.00 50.94 168 SER A CA 1
ATOM 1348 C C . SER A 1 168 ? -4.923 10.531 32.511 1.00 50.94 168 SER A C 1
ATOM 1350 O O . SER A 1 168 ? -4.758 11.700 32.218 1.00 50.94 168 SER A O 1
ATOM 1352 N N . GLU A 1 169 ? -4.962 9.600 31.549 1.00 57.50 169 GLU A N 1
ATOM 1353 C CA . GLU A 1 169 ? -4.963 9.993 30.119 1.00 57.50 169 GLU A CA 1
ATOM 1354 C C . GLU A 1 169 ? -5.246 8.786 29.215 1.00 57.50 169 GLU A C 1
ATOM 1356 O O . GLU A 1 169 ? -4.363 7.978 28.914 1.00 57.50 169 GLU A O 1
ATOM 1361 N N . SER A 1 170 ? -6.498 8.653 28.770 1.00 68.62 170 SER A N 1
ATOM 1362 C CA . SER A 1 170 ? -6.834 7.720 27.689 1.00 68.62 170 SER A CA 1
ATOM 1363 C C . SER A 1 170 ? -6.110 8.143 26.406 1.00 68.62 170 SER A C 1
ATOM 1365 O O . SER A 1 170 ? -6.033 9.327 26.068 1.00 68.62 170 SER A O 1
ATOM 1367 N N . GLY A 1 171 ? -5.536 7.173 25.699 1.00 85.06 171 GLY A N 1
ATOM 1368 C CA . GLY A 1 171 ? -4.671 7.426 24.550 1.00 85.06 171 GLY A CA 1
ATOM 1369 C C . GLY A 1 171 ? -4.788 6.351 23.482 1.00 85.06 171 GLY A C 1
ATOM 1370 O O . GLY A 1 171 ? -5.293 5.253 23.721 1.00 85.06 171 GLY A O 1
ATOM 1371 N N . PHE A 1 172 ? -4.276 6.658 22.295 1.00 87.88 172 PHE A N 1
ATOM 1372 C CA . PHE A 1 172 ? -4.137 5.693 21.211 1.00 87.88 172 PHE A CA 1
ATOM 1373 C C . PHE A 1 172 ? -2.670 5.510 20.854 1.00 87.88 172 PHE A C 1
ATOM 1375 O O . PHE A 1 172 ? -1.941 6.476 20.640 1.00 87.88 172 PHE A O 1
ATOM 1382 N N . VAL A 1 173 ? -2.240 4.258 20.747 1.00 88.38 173 VAL A N 1
ATOM 1383 C CA . VAL A 1 173 ? -0.973 3.914 20.108 1.00 88.38 173 VAL A CA 1
ATOM 1384 C C . VAL A 1 173 ? -1.241 3.672 18.638 1.00 88.38 173 VAL A C 1
ATOM 1386 O O . VAL A 1 173 ? -2.055 2.825 18.279 1.00 88.38 173 VAL A O 1
ATOM 1389 N N . ILE A 1 174 ? -0.497 4.361 17.787 1.00 87.56 174 ILE A N 1
ATOM 1390 C CA . ILE A 1 174 ? -0.458 4.097 16.359 1.00 87.56 174 ILE A CA 1
ATOM 1391 C C . ILE A 1 174 ? 0.942 3.630 15.985 1.00 87.56 174 ILE A C 1
ATOM 1393 O O . ILE A 1 174 ? 1.926 4.270 16.332 1.00 87.56 174 ILE A O 1
ATOM 1397 N N . SER A 1 175 ? 1.051 2.515 15.269 1.00 84.62 175 SER A N 1
ATOM 1398 C CA . SER A 1 175 ? 2.328 2.056 14.717 1.00 84.62 175 SER A CA 1
ATOM 1399 C C . SER A 1 175 ? 2.240 1.977 13.201 1.00 84.62 175 SER A C 1
ATOM 1401 O O . SER A 1 175 ? 1.399 1.257 12.666 1.00 84.62 175 SER A O 1
ATOM 1403 N N . GLY A 1 176 ? 3.114 2.710 12.515 1.00 75.50 176 GLY A N 1
ATOM 1404 C CA . GLY A 1 176 ? 3.413 2.542 11.094 1.00 75.50 176 GLY A CA 1
ATOM 1405 C C . GLY A 1 176 ? 4.600 1.597 10.875 1.00 75.50 176 GLY A C 1
ATOM 1406 O O . GLY A 1 176 ? 5.125 1.018 11.825 1.00 75.50 176 GLY A O 1
ATOM 1407 N N . GLN A 1 177 ? 5.054 1.464 9.621 1.00 67.12 177 GLN A N 1
ATOM 1408 C CA . GLN A 1 177 ? 6.182 0.588 9.252 1.00 67.12 177 GLN A CA 1
ATOM 1409 C C . GLN A 1 177 ? 7.502 0.942 9.955 1.00 67.12 177 GLN A C 1
ATOM 1411 O O . GLN A 1 177 ? 8.301 0.047 10.212 1.00 67.12 177 GLN A O 1
ATOM 1416 N N . HIS A 1 178 ? 7.726 2.220 10.266 1.00 65.44 178 HIS A N 1
ATOM 1417 C CA . HIS A 1 178 ? 9.014 2.705 10.778 1.00 65.44 178 HIS A CA 1
ATOM 1418 C C . HIS A 1 178 ? 8.903 3.543 12.055 1.00 65.44 178 HIS A C 1
ATOM 1420 O O . HIS A 1 178 ? 9.918 3.990 12.577 1.00 65.44 178 HIS A O 1
ATOM 1426 N N . ARG A 1 179 ? 7.688 3.788 12.561 1.00 71.19 179 ARG A N 1
ATOM 1427 C CA . ARG A 1 179 ? 7.470 4.728 13.666 1.00 71.19 179 ARG A CA 1
ATOM 1428 C C . ARG A 1 179 ? 6.251 4.348 14.492 1.00 71.19 179 ARG A C 1
ATOM 1430 O O . ARG A 1 179 ? 5.240 3.903 13.947 1.00 71.19 179 ARG A O 1
ATOM 1437 N N . ARG A 1 180 ? 6.355 4.552 15.805 1.00 81.62 180 ARG A N 1
ATOM 1438 C CA . ARG A 1 180 ? 5.262 4.422 16.769 1.00 81.62 180 ARG A CA 1
ATOM 1439 C C . ARG A 1 180 ? 4.945 5.806 17.322 1.00 81.62 180 ARG A C 1
ATOM 1441 O O . ARG A 1 180 ? 5.838 6.486 17.808 1.00 81.62 180 ARG A O 1
ATOM 1448 N N . VAL A 1 181 ? 3.677 6.181 17.261 1.00 83.31 181 VAL A N 1
ATOM 1449 C CA . VAL A 1 181 ? 3.133 7.462 17.706 1.00 83.31 181 VAL A CA 1
ATOM 1450 C C . VAL A 1 181 ? 2.138 7.190 18.825 1.00 83.31 181 VAL A C 1
ATOM 1452 O O . VAL A 1 181 ? 1.318 6.277 18.724 1.00 83.31 181 VAL A O 1
ATOM 1455 N N . VAL A 1 182 ? 2.209 7.961 19.904 1.00 87.06 182 VAL A N 1
ATOM 1456 C CA . VAL A 1 182 ? 1.216 7.928 20.982 1.00 87.06 182 VAL A CA 1
ATOM 1457 C C . VAL A 1 182 ? 0.410 9.214 20.892 1.00 87.06 182 VAL A C 1
ATOM 1459 O O . VAL A 1 182 ? 0.959 10.305 21.004 1.00 87.06 182 VAL A O 1
ATOM 1462 N N . ILE A 1 183 ? -0.891 9.077 20.666 1.00 84.94 183 ILE A N 1
ATOM 1463 C CA . ILE A 1 183 ? -1.819 10.192 20.512 1.00 84.94 183 ILE A CA 1
ATOM 1464 C C . ILE A 1 183 ? -2.623 10.306 21.795 1.00 84.94 183 ILE A C 1
ATOM 1466 O O . ILE A 1 183 ? -3.365 9.392 22.162 1.00 84.94 183 ILE A O 1
ATOM 1470 N N . LYS A 1 184 ? -2.480 11.450 22.453 1.00 85.12 184 LYS A N 1
ATOM 1471 C CA . LYS A 1 184 ? -3.249 11.841 23.633 1.00 85.12 184 LYS A CA 1
ATOM 1472 C C . LYS A 1 184 ? -4.215 12.956 23.256 1.00 85.12 184 LYS A C 1
ATOM 1474 O O . LYS A 1 184 ? -3.931 13.722 22.331 1.00 85.12 184 LYS A O 1
ATOM 1479 N N . ARG A 1 185 ? -5.344 13.041 23.964 1.00 83.19 185 ARG A N 1
ATOM 1480 C CA . ARG A 1 185 ? -6.391 14.034 23.687 1.00 83.19 185 ARG A CA 1
ATOM 1481 C C . ARG A 1 185 ? -5.864 15.466 23.754 1.00 83.19 185 ARG A C 1
ATOM 1483 O O . ARG A 1 185 ? -6.167 16.246 22.858 1.00 83.19 185 ARG A O 1
ATOM 1490 N N . ASP A 1 186 ? -5.035 15.762 24.748 1.00 80.50 186 ASP A N 1
ATOM 1491 C CA . ASP A 1 186 ? -4.558 17.124 25.012 1.00 80.50 186 ASP A CA 1
ATOM 1492 C C . ASP A 1 186 ? -3.449 17.561 24.045 1.00 80.50 186 ASP A C 1
ATOM 1494 O O . ASP A 1 186 ? -3.332 18.739 23.724 1.00 80.50 186 ASP A O 1
ATOM 1498 N N . ASN A 1 187 ? -2.692 16.604 23.494 1.00 78.81 187 ASN A N 1
ATOM 1499 C CA . ASN A 1 187 ? -1.618 16.888 22.539 1.00 78.81 187 ASN A CA 1
ATOM 1500 C C . ASN A 1 187 ? -2.140 17.083 21.110 1.00 78.81 187 ASN A C 1
ATOM 1502 O O . ASN A 1 187 ? -1.596 17.885 20.356 1.00 78.81 187 ASN A O 1
ATOM 1506 N N . ASN A 1 188 ? -3.146 16.302 20.698 1.00 78.19 188 ASN A N 1
ATOM 1507 C CA . ASN A 1 188 ? -3.697 16.382 19.346 1.00 78.19 188 ASN A CA 1
ATOM 1508 C C . ASN A 1 188 ? -5.177 15.953 19.313 1.00 78.19 188 ASN A C 1
ATOM 1510 O O . ASN A 1 188 ? -5.492 14.812 18.945 1.00 78.19 188 ASN A O 1
ATOM 1514 N N . PRO A 1 189 ? -6.109 16.851 19.685 1.00 81.31 189 PRO A N 1
ATOM 1515 C CA . PRO A 1 189 ? -7.518 16.502 19.861 1.00 81.31 189 PRO A CA 1
ATOM 1516 C C . PRO A 1 189 ? -8.170 16.029 18.557 1.00 81.31 189 PRO A C 1
ATOM 1518 O O . PRO A 1 189 ? -9.007 15.127 18.568 1.00 81.31 189 PRO A O 1
ATOM 1521 N N . ASN A 1 190 ? -7.750 16.574 17.413 1.00 82.38 190 ASN A N 1
ATOM 1522 C CA . ASN A 1 190 ? -8.279 16.190 16.106 1.00 82.38 190 ASN A CA 1
ATOM 1523 C C . ASN A 1 190 ? -7.918 14.746 15.743 1.00 82.38 190 ASN A C 1
ATOM 1525 O O . ASN A 1 190 ? -8.794 13.959 15.369 1.00 82.38 190 ASN A O 1
ATOM 1529 N N . LEU A 1 191 ? -6.643 14.367 15.870 1.00 83.81 191 LEU A N 1
ATOM 1530 C CA . LEU A 1 191 ? -6.219 12.992 15.614 1.00 83.81 191 LEU A CA 1
ATOM 1531 C C . LEU A 1 191 ? -6.758 12.018 16.653 1.00 83.81 191 LEU A C 1
ATOM 1533 O O . LEU A 1 191 ? -7.166 10.915 16.284 1.00 83.81 191 LEU A O 1
ATOM 1537 N N . PHE A 1 192 ? -6.818 12.433 17.918 1.00 87.50 192 PHE A N 1
ATOM 1538 C CA . PHE A 1 192 ? -7.414 11.635 18.980 1.00 87.50 192 PHE A CA 1
ATOM 1539 C C . PHE A 1 192 ? -8.875 11.300 18.662 1.00 87.50 192 PHE A C 1
ATOM 1541 O O . PHE A 1 192 ? -9.241 10.128 18.631 1.00 87.50 192 PHE A O 1
ATOM 1548 N N . ASN A 1 193 ? -9.690 12.301 18.313 1.00 84.12 193 ASN A N 1
ATOM 1549 C CA . ASN A 1 193 ? -11.098 12.101 17.963 1.00 84.12 193 ASN A CA 1
ATOM 1550 C C . ASN A 1 193 ? -11.263 11.202 16.727 1.00 84.12 193 ASN A C 1
ATOM 1552 O O . ASN A 1 193 ? -12.172 10.373 16.670 1.00 84.12 193 ASN A O 1
ATOM 1556 N N . ARG A 1 194 ? -10.377 11.318 15.728 1.00 85.25 194 ARG A N 1
ATOM 1557 C CA . ARG A 1 194 ? -10.379 10.419 14.559 1.00 85.25 194 ARG A CA 1
ATOM 1558 C C . ARG A 1 194 ? -10.059 8.976 14.951 1.00 85.25 194 ARG A C 1
ATOM 1560 O O . ARG A 1 194 ? -10.769 8.068 14.515 1.00 85.25 194 ARG A O 1
ATOM 1567 N N . ALA A 1 195 ? -9.025 8.767 15.764 1.00 88.12 195 ALA A N 1
ATOM 1568 C CA . ALA A 1 195 ? -8.639 7.451 16.263 1.00 88.12 195 ALA A CA 1
ATOM 1569 C C . ALA A 1 195 ? -9.753 6.830 17.116 1.00 88.12 195 ALA A C 1
ATOM 1571 O O . ALA A 1 195 ? -10.139 5.687 16.871 1.00 88.12 195 ALA A O 1
ATOM 1572 N N . GLN A 1 196 ? -10.342 7.610 18.025 1.00 88.19 196 GLN A N 1
ATOM 1573 C CA . GLN A 1 196 ? -11.458 7.201 18.871 1.00 88.19 196 GLN A CA 1
ATOM 1574 C C . GLN A 1 196 ? -12.679 6.799 18.047 1.00 88.19 196 GLN A C 1
ATOM 1576 O O . GLN A 1 196 ? -13.200 5.702 18.218 1.00 88.19 196 GLN A O 1
ATOM 1581 N N . ASN A 1 197 ? -13.099 7.634 17.094 1.00 86.25 197 ASN A N 1
ATOM 1582 C CA . ASN A 1 197 ? -14.241 7.332 16.233 1.00 86.25 197 ASN A CA 1
ATOM 1583 C C . ASN A 1 197 ? -14.035 6.044 15.429 1.00 86.25 197 ASN A C 1
ATOM 1585 O O . ASN A 1 197 ? -14.962 5.242 15.287 1.00 86.25 197 ASN A O 1
ATOM 1589 N N . LEU A 1 198 ? -12.831 5.832 14.893 1.00 88.38 198 LEU A N 1
ATOM 1590 C CA . LEU A 1 198 ? -12.507 4.612 14.161 1.00 88.38 198 LEU A CA 1
ATOM 1591 C C . LEU A 1 198 ? -12.501 3.391 15.089 1.00 88.38 198 LEU A C 1
ATOM 1593 O O . LEU A 1 198 ? -13.123 2.378 14.768 1.00 88.38 198 LEU A O 1
ATOM 1597 N N . PHE A 1 199 ? -11.861 3.502 16.252 1.00 89.19 199 PHE A N 1
ATOM 1598 C CA . PHE A 1 199 ? -11.797 2.438 17.247 1.00 89.19 199 PHE A CA 1
ATOM 1599 C C . PHE A 1 199 ? -13.191 2.045 17.746 1.00 89.19 199 PHE A C 1
ATOM 1601 O O . PHE A 1 199 ? -13.547 0.872 17.687 1.00 89.19 199 PHE A O 1
ATOM 1608 N N . CYS A 1 200 ? -14.026 3.008 18.146 1.00 85.69 200 CYS A N 1
ATOM 1609 C CA . CYS A 1 200 ? -15.396 2.761 18.599 1.00 85.69 200 CYS A CA 1
ATOM 1610 C C . CYS A 1 200 ? -16.253 2.095 17.514 1.00 85.69 200 CYS A C 1
ATOM 1612 O O . CYS A 1 200 ? -17.017 1.178 17.820 1.00 85.69 200 CYS A O 1
ATOM 1614 N N . LYS A 1 201 ? -16.107 2.489 16.238 1.00 85.69 201 LYS A N 1
ATOM 1615 C CA . LYS A 1 201 ? -16.792 1.819 15.115 1.00 85.69 201 LYS A CA 1
ATOM 1616 C C . LYS A 1 201 ? -16.400 0.348 15.002 1.00 85.69 201 LYS A C 1
ATOM 1618 O O . LYS A 1 201 ? -17.264 -0.494 14.783 1.00 85.69 201 LYS A O 1
ATOM 1623 N N . ILE A 1 202 ? -15.116 0.033 15.147 1.00 87.75 202 ILE A N 1
ATOM 1624 C CA . ILE A 1 202 ? -14.623 -1.349 15.077 1.00 87.75 202 ILE A CA 1
ATOM 1625 C C . ILE A 1 202 ? -15.087 -2.142 16.298 1.00 87.75 202 ILE A C 1
ATOM 1627 O O . ILE A 1 202 ? -15.584 -3.259 16.161 1.00 87.75 202 ILE A O 1
ATOM 1631 N N . TYR A 1 203 ? -14.976 -1.540 17.480 1.00 85.69 203 TYR A N 1
ATOM 1632 C CA . TYR A 1 203 ? -15.356 -2.151 18.745 1.00 85.69 203 TYR A CA 1
ATOM 1633 C C . TYR A 1 203 ? -16.831 -2.557 18.752 1.00 85.69 203 TYR A C 1
ATOM 1635 O O . TYR A 1 203 ? -17.163 -3.720 18.973 1.00 85.69 203 TYR A O 1
ATOM 1643 N N . THR A 1 204 ? -17.716 -1.623 18.408 1.00 85.44 204 THR A N 1
ATOM 1644 C CA . THR A 1 204 ? -19.165 -1.860 18.376 1.00 85.44 204 THR A CA 1
ATOM 1645 C C . THR A 1 204 ? -19.590 -2.858 17.303 1.00 85.44 204 THR A C 1
ATOM 1647 O O . THR A 1 204 ? -20.450 -3.694 17.565 1.00 85.44 204 THR A O 1
ATOM 1650 N N . ARG A 1 205 ? -18.990 -2.811 16.107 1.00 85.44 205 ARG A N 1
ATOM 1651 C CA . ARG A 1 205 ? -19.399 -3.665 14.979 1.00 85.44 205 ARG A CA 1
ATOM 1652 C C . ARG A 1 205 ? -18.816 -5.070 15.009 1.00 85.44 205 ARG A C 1
ATOM 1654 O O . ARG A 1 205 ? -19.431 -5.975 14.456 1.00 85.44 205 ARG A O 1
ATOM 1661 N N . HIS A 1 206 ? -17.627 -5.250 15.579 1.00 85.88 206 HIS A N 1
ATOM 1662 C CA . HIS A 1 206 ? -16.881 -6.504 15.442 1.00 85.88 206 HIS A CA 1
ATOM 1663 C C . HIS A 1 206 ? -16.518 -7.144 16.778 1.00 85.88 206 HIS A C 1
ATOM 1665 O O . HIS A 1 206 ? -16.557 -8.365 16.880 1.00 85.88 206 HIS A O 1
ATOM 1671 N N . ILE A 1 207 ? -16.189 -6.353 17.801 1.00 84.00 207 ILE A N 1
ATOM 1672 C CA . ILE A 1 207 ? -15.721 -6.894 19.084 1.00 84.00 207 ILE A CA 1
ATOM 1673 C C . ILE A 1 207 ? -16.910 -7.269 19.975 1.00 84.00 207 ILE A C 1
ATOM 1675 O O . ILE A 1 207 ? -16.989 -8.410 20.424 1.00 84.00 207 ILE A O 1
ATOM 1679 N N . ILE A 1 208 ? -17.867 -6.355 20.182 1.00 84.44 208 ILE A N 1
ATOM 1680 C CA . ILE A 1 208 ? -19.045 -6.603 21.036 1.00 84.44 208 ILE A CA 1
ATOM 1681 C C . ILE A 1 208 ? -19.857 -7.832 20.582 1.00 84.44 208 ILE A C 1
ATOM 1683 O O . ILE A 1 208 ? -20.162 -8.674 21.430 1.00 84.44 208 ILE A O 1
ATOM 1687 N N . PRO A 1 209 ? -20.203 -8.000 19.286 1.00 85.44 209 PRO A N 1
ATOM 1688 C CA . PRO A 1 209 ? -20.982 -9.162 18.856 1.00 85.44 209 PRO A CA 1
ATOM 1689 C C . PRO A 1 209 ? -20.272 -10.485 19.146 1.00 85.44 209 PRO A C 1
ATOM 1691 O O . PRO A 1 209 ? -20.907 -11.450 19.565 1.00 85.44 209 PRO A O 1
ATOM 1694 N N . GLU A 1 210 ? -18.952 -10.517 18.980 1.00 80.00 210 GLU A N 1
ATOM 1695 C CA . GLU A 1 210 ? -18.156 -11.720 19.195 1.00 80.00 210 GLU A CA 1
ATOM 1696 C C . GLU A 1 210 ? -17.987 -12.037 20.688 1.00 80.00 210 GLU A C 1
ATOM 1698 O O . GLU A 1 210 ? -18.124 -13.193 21.088 1.00 80.00 210 GLU A O 1
ATOM 1703 N N . GLN A 1 211 ? -17.805 -11.020 21.538 1.00 80.81 211 GLN A N 1
ATOM 1704 C CA . GLN A 1 211 ? -17.837 -11.189 22.996 1.00 80.81 211 GLN A CA 1
ATOM 1705 C C . GLN A 1 211 ? -19.176 -11.766 23.471 1.00 80.81 211 GLN A C 1
ATOM 1707 O O . GLN A 1 211 ? -19.201 -12.691 24.284 1.00 80.81 211 GLN A O 1
ATOM 1712 N N . ASN A 1 212 ? -20.289 -11.254 22.941 1.00 83.44 212 ASN A N 1
ATOM 1713 C CA . ASN A 1 212 ? -21.622 -11.756 23.269 1.00 83.44 212 ASN A CA 1
ATOM 1714 C C . ASN A 1 212 ? -21.816 -13.198 22.781 1.00 83.44 212 ASN A C 1
ATOM 1716 O O . ASN A 1 212 ? -22.351 -14.023 23.519 1.00 83.44 212 ASN A O 1
ATOM 1720 N N . ARG A 1 213 ? -21.324 -13.535 21.580 1.00 83.62 213 ARG A N 1
ATOM 1721 C CA . ARG A 1 213 ? -21.346 -14.906 21.048 1.00 83.62 213 ARG A CA 1
ATOM 1722 C C . ARG A 1 213 ? -20.624 -15.879 21.980 1.00 83.62 213 ARG A C 1
ATOM 1724 O O . ARG A 1 213 ? -21.183 -16.917 22.323 1.00 83.62 213 ARG A O 1
ATOM 1731 N N . VAL A 1 214 ? -19.411 -15.531 22.417 1.00 78.94 214 VAL A N 1
ATOM 1732 C CA . VAL A 1 214 ? -18.611 -16.347 23.346 1.00 78.94 214 VAL A CA 1
ATOM 1733 C C . VAL A 1 214 ? -19.292 -16.465 24.711 1.00 78.94 214 VAL A C 1
ATOM 1735 O O . VAL A 1 214 ? -19.378 -17.565 25.253 1.00 78.94 214 VAL A O 1
ATOM 1738 N N . ARG A 1 215 ? -19.834 -15.367 25.254 1.00 79.12 215 ARG A N 1
ATOM 1739 C CA . ARG A 1 215 ? -20.564 -15.385 26.532 1.00 79.12 215 ARG A CA 1
ATOM 1740 C C . ARG A 1 215 ? -21.769 -16.327 26.480 1.00 79.12 215 ARG A C 1
ATOM 1742 O O . ARG A 1 215 ? -21.925 -17.141 27.386 1.00 79.12 215 ARG A O 1
ATOM 1749 N N . ASN A 1 216 ? -22.562 -16.268 25.412 1.00 81.81 216 ASN A N 1
ATOM 1750 C CA . ASN A 1 216 ? -23.725 -17.140 25.230 1.00 81.81 216 ASN A CA 1
ATOM 1751 C C . ASN A 1 216 ? -23.319 -18.616 25.092 1.00 81.81 216 ASN A C 1
ATOM 1753 O O . ASN A 1 216 ? -23.977 -19.488 25.649 1.00 81.81 216 ASN A O 1
ATOM 1757 N N . LEU A 1 217 ? -22.213 -18.909 24.398 1.00 77.56 217 LEU A N 1
ATOM 1758 C CA . LEU A 1 217 ? -21.660 -20.268 24.309 1.00 77.56 217 LEU A CA 1
ATOM 1759 C C . LEU A 1 217 ? -21.297 -20.829 25.690 1.00 77.56 217 LEU A C 1
ATOM 1761 O O . LEU A 1 217 ? -21.644 -21.967 25.993 1.00 77.56 217 LEU A O 1
ATOM 1765 N N . ILE A 1 218 ? -20.635 -20.028 26.530 1.00 77.12 218 ILE A N 1
ATOM 1766 C CA . ILE A 1 218 ? -20.235 -20.431 27.887 1.00 77.12 218 ILE A CA 1
ATOM 1767 C C . ILE A 1 218 ? -21.460 -20.626 28.787 1.00 77.12 218 ILE A C 1
ATOM 1769 O O . ILE A 1 218 ? -21.487 -21.547 29.596 1.00 77.12 218 ILE A O 1
ATOM 1773 N N . GLN A 1 219 ? -22.479 -19.775 28.649 1.00 70.62 219 GLN A N 1
ATOM 1774 C CA . GLN A 1 219 ? -23.722 -19.904 29.413 1.00 70.62 219 GLN A CA 1
ATOM 1775 C C . GLN A 1 219 ? -24.517 -21.153 29.024 1.00 70.62 219 GLN A C 1
ATOM 1777 O O . GLN A 1 219 ? -25.081 -21.788 29.897 1.00 70.62 219 GLN A O 1
ATOM 1782 N N . ASN A 1 220 ? -24.512 -21.541 27.747 1.00 66.69 220 ASN A N 1
ATOM 1783 C CA . ASN A 1 220 ? -25.215 -22.737 27.270 1.00 66.69 220 ASN A CA 1
ATOM 1784 C C . ASN A 1 220 ? -24.443 -24.051 27.501 1.00 66.69 220 ASN A C 1
ATOM 1786 O O . ASN A 1 220 ? -24.950 -25.118 27.167 1.00 66.69 220 ASN A O 1
ATOM 1790 N N . THR A 1 221 ? -23.207 -23.985 28.003 1.00 61.06 221 THR A N 1
ATOM 1791 C CA . THR A 1 221 ? -22.368 -25.160 28.317 1.00 61.06 221 THR A CA 1
ATOM 1792 C C . THR A 1 221 ? -22.197 -25.406 29.819 1.00 61.06 221 THR A C 1
ATOM 1794 O O . THR A 1 221 ? -21.528 -26.369 30.191 1.00 61.06 221 THR A O 1
ATOM 1797 N N . ARG A 1 222 ? -22.793 -24.568 30.674 1.00 45.44 222 ARG A N 1
ATOM 1798 C CA . ARG A 1 222 ? -22.861 -24.738 32.133 1.00 45.44 222 ARG A CA 1
ATOM 1799 C C . ARG A 1 222 ? -24.284 -25.052 32.560 1.00 45.44 222 ARG A C 1
ATOM 1801 O O . ARG A 1 222 ? -24.410 -25.781 33.563 1.00 45.44 222 ARG A O 1
#